Protein AF-A0A097PKF6-F1 (afdb_monomer)

Nearest PDB structures (foldseek):
  3zy7-assembly1_B  TM=5.066E-01  e=3.501E-02  Mus musculus
  1gyv-assembly1_A  TM=5.131E-01  e=7.982E-02  Mus musculus
  1gyw-assembly1_A  TM=5.322E-01  e=9.944E-02  Mus musculus
  1iu1-assembly1_A  TM=5.431E-01  e=1.173E-01  Homo sapiens
  2e9g-assembly1_A  TM=4.688E-01  e=9.944E-02  Homo sapiens

Secondary structure (DSSP, 8-state):
-EEE-TTSBEEE-GGGTT-EEE-TTS-EEEETTTEEEEEETTEEEEEEEEEEEE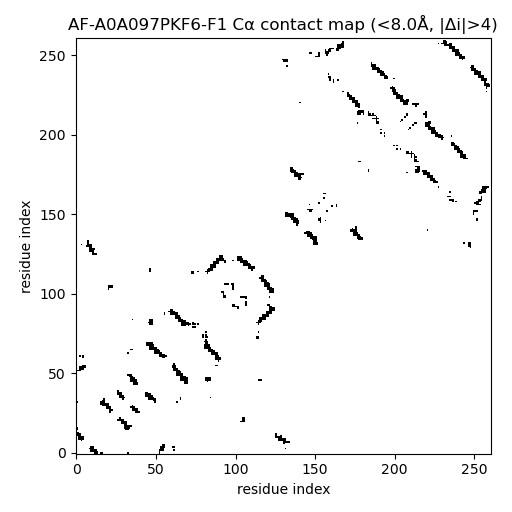E--TT-SEEEEEE----TT-TTSGGG--SEEEEEEEESS-TTSSS-SS--EEEEEEEEETTEEEEEEEE-PPPP--B--TT-EEEETTT--EEEETTEEPTT-SS--GGGEEPTT--EEEEEEE--TTTGGGB---EEEEESSSSEEEEEESTTTTTPPP-SSSPEEEEEEEEESS-EEEEEEEEEEE-BTTSPPEEEEEEEEE---

Organism: Artemisia annua (NCBI:txid35608)

Radius of gyration: 23.82 Å; Cα contacts (8 Å, |Δi|>4): 675; chains: 1; bounding box: 57×38×66 Å

pLDDT: mean 89.85, std 8.58, range [54.94, 97.75]

Foldseek 3Di:
DWEAWPQQFIFDPVVQAQPWADDPPFQWTDRPQAFIWGQDPVGIWTQFTWDDKYQDDDQFGIKTKGWQTDQVVPCPPVPSRFHIEMEGEHAAAAPVRPDPDQDWHWNDWDDPDPRYIYTYIYHNGDDTHFRFQAQKWKDWPPPDDTCAHRRRGDPCWAWDDPVQEDEQPPQKTKMWMAGDPVQLLQKFAKDKAKPPRDFKDKDWDFQNNVGNRAHPVRITMIMIGMDGRDADPAWMWIKMWIGGHPTDIRITIGTYHNHDD

Structure (mmCIF, N/CA/C/O backbone):
data_AF-A0A097PKF6-F1
#
_entry.id   AF-A0A097PKF6-F1
#
loop_
_atom_site.group_PDB
_atom_site.id
_atom_site.type_symbol
_atom_site.label_atom_id
_atom_site.label_alt_id
_atom_site.label_comp_id
_atom_site.label_asym_id
_atom_site.label_entity_id
_atom_site.label_seq_id
_atom_site.pdbx_PDB_ins_code
_atom_site.Cartn_x
_atom_site.Cartn_y
_atom_site.Cartn_z
_atom_site.occupancy
_atom_site.B_iso_or_equiv
_atom_site.auth_seq_id
_atom_site.auth_comp_id
_atom_site.auth_asym_id
_atom_site.auth_atom_id
_atom_site.pdbx_PDB_model_num
ATOM 1 N N . CYS A 1 1 ? 1.859 -7.619 -7.304 1.00 90.00 1 CYS A N 1
ATOM 2 C CA . CYS A 1 1 ? 2.553 -6.642 -8.169 1.00 90.00 1 CYS A CA 1
ATOM 3 C C . CYS A 1 1 ? 1.637 -5.435 -8.234 1.00 90.00 1 CYS A C 1
ATOM 5 O O . CYS A 1 1 ? 0.655 -5.499 -8.951 1.00 90.00 1 CYS A O 1
ATOM 7 N N . TYR A 1 2 ? 1.862 -4.413 -7.411 1.00 90.06 2 TYR A N 1
ATOM 8 C CA . TYR A 1 2 ? 0.967 -3.257 -7.301 1.00 90.06 2 TYR A CA 1
ATOM 9 C C . TYR A 1 2 ? 1.778 -1.963 -7.331 1.00 90.06 2 TYR A C 1
ATOM 11 O O . TYR A 1 2 ? 2.974 -1.979 -7.031 1.00 90.06 2 TYR A O 1
ATOM 19 N N . VAL A 1 3 ? 1.130 -0.861 -7.694 1.00 92.69 3 VAL A N 1
ATOM 20 C CA . VAL A 1 3 ? 1.735 0.476 -7.734 1.00 92.69 3 VAL A CA 1
ATOM 21 C C . VAL A 1 3 ? 0.690 1.530 -7.402 1.00 92.69 3 VAL A C 1
ATOM 23 O O . VAL A 1 3 ? -0.488 1.351 -7.700 1.00 92.69 3 VAL A O 1
ATOM 26 N N . ILE A 1 4 ? 1.120 2.617 -6.771 1.00 92.62 4 ILE A N 1
ATOM 27 C CA . ILE A 1 4 ? 0.283 3.785 -6.509 1.00 92.62 4 ILE A CA 1
ATOM 28 C C . ILE A 1 4 ? 0.635 4.853 -7.547 1.00 92.62 4 ILE A C 1
ATOM 30 O O . ILE A 1 4 ? 1.817 5.112 -7.786 1.00 92.62 4 ILE A O 1
ATOM 34 N N . ASP A 1 5 ? -0.372 5.421 -8.210 1.00 92.88 5 ASP A N 1
ATOM 35 C CA . ASP A 1 5 ? -0.173 6.482 -9.198 1.00 92.88 5 ASP A CA 1
ATOM 36 C C . ASP A 1 5 ? 0.038 7.864 -8.553 1.00 92.88 5 ASP A C 1
ATOM 38 O O . ASP A 1 5 ? -0.125 8.060 -7.351 1.00 92.88 5 ASP A O 1
ATOM 42 N N . ASN A 1 6 ? 0.368 8.867 -9.370 1.00 91.75 6 ASN A N 1
ATOM 43 C CA . ASN A 1 6 ? 0.605 10.238 -8.896 1.00 91.75 6 ASN A CA 1
ATOM 44 C C . ASN A 1 6 ? -0.642 10.920 -8.287 1.00 91.75 6 ASN A C 1
ATOM 46 O O . ASN A 1 6 ? -0.528 12.004 -7.716 1.00 91.75 6 ASN A O 1
ATOM 50 N N . SER A 1 7 ? -1.830 10.329 -8.438 1.00 91.94 7 SER A N 1
ATOM 51 C CA . SER A 1 7 ? -3.086 10.786 -7.827 1.00 91.94 7 SER A CA 1
ATOM 52 C C . SER A 1 7 ? -3.472 9.966 -6.588 1.00 91.94 7 SER A C 1
ATOM 54 O O . SER A 1 7 ? -4.553 10.186 -6.026 1.00 91.94 7 SER A O 1
ATOM 56 N N . SER A 1 8 ? -2.574 9.085 -6.142 1.00 92.94 8 SER A N 1
ATOM 57 C CA . SER A 1 8 ? -2.700 8.174 -5.007 1.00 92.94 8 SER A CA 1
ATOM 58 C C . SER A 1 8 ? -3.707 7.039 -5.195 1.00 92.94 8 SER A C 1
ATOM 60 O O . SER A 1 8 ? -4.199 6.493 -4.212 1.00 92.94 8 SER A O 1
ATOM 62 N N . TYR A 1 9 ? -4.028 6.648 -6.429 1.00 93.94 9 TYR A N 1
ATOM 63 C CA . TYR A 1 9 ? -4.817 5.437 -6.663 1.00 93.94 9 TYR A CA 1
ATOM 64 C C . TYR A 1 9 ? -3.925 4.207 -6.770 1.00 93.94 9 TYR A C 1
ATOM 66 O O . TYR A 1 9 ? -2.899 4.234 -7.451 1.00 93.94 9 TYR A O 1
ATOM 74 N N . ILE A 1 10 ? -4.335 3.113 -6.129 1.00 92.44 10 ILE A N 1
ATOM 75 C CA . ILE A 1 10 ? -3.667 1.821 -6.279 1.00 92.44 10 ILE A CA 1
ATOM 76 C C . ILE A 1 10 ? -4.077 1.148 -7.590 1.00 92.44 10 ILE A C 1
ATOM 78 O O . ILE A 1 10 ? -5.251 1.122 -7.954 1.00 92.44 10 ILE A O 1
ATOM 82 N N . HIS A 1 11 ? -3.108 0.560 -8.276 1.00 92.44 11 HIS A N 1
ATOM 83 C CA . HIS A 1 11 ? -3.299 -0.267 -9.461 1.00 92.44 11 HIS A CA 1
ATOM 84 C C . HIS A 1 11 ? -2.745 -1.659 -9.179 1.00 92.44 11 HIS A C 1
ATOM 86 O O . HIS A 1 11 ? -1.577 -1.806 -8.797 1.00 92.44 11 HIS A O 1
ATOM 92 N N . ASP A 1 12 ? -3.587 -2.679 -9.344 1.00 90.75 12 ASP A N 1
ATOM 93 C CA . ASP A 1 12 ? -3.200 -4.074 -9.160 1.00 90.75 12 ASP A CA 1
ATOM 94 C C . ASP A 1 12 ? -2.833 -4.700 -10.507 1.00 90.75 12 ASP A C 1
ATOM 96 O O . ASP A 1 12 ? -3.667 -4.895 -11.383 1.00 90.75 12 ASP A O 1
ATOM 100 N N . PHE A 1 13 ? -1.558 -5.036 -10.663 1.00 91.12 13 PHE A N 1
ATOM 101 C CA . PHE A 1 13 ? -1.033 -5.740 -11.826 1.00 91.12 13 PHE A CA 1
ATOM 102 C C . PHE A 1 13 ? -0.698 -7.199 -11.498 1.00 91.12 13 PHE A C 1
ATOM 104 O O . PHE A 1 13 ? 0.130 -7.824 -12.162 1.00 91.12 13 PHE A O 1
ATOM 111 N N . SER A 1 14 ? -1.290 -7.779 -10.455 1.00 89.38 14 SER A N 1
ATOM 112 C CA . SER A 1 14 ? -0.980 -9.152 -10.046 1.00 89.38 14 SER A CA 1
ATOM 113 C C . SER A 1 14 ? -1.358 -10.189 -11.105 1.00 89.38 14 SER A C 1
ATOM 115 O O . SER A 1 14 ? -0.693 -11.219 -11.181 1.00 89.38 14 SER A O 1
ATOM 117 N N . GLN A 1 15 ? -2.322 -9.894 -11.986 1.00 88.25 15 GLN A N 1
ATOM 118 C CA . GLN A 1 15 ? -2.624 -10.735 -13.155 1.00 88.25 15 GLN A CA 1
ATOM 119 C C . GLN A 1 15 ? -1.479 -10.785 -14.176 1.00 88.25 15 GLN A C 1
ATOM 121 O O . GLN A 1 15 ? -1.335 -11.769 -14.895 1.00 88.25 15 GLN A O 1
ATOM 126 N N . TRP A 1 16 ? -0.630 -9.757 -14.205 1.00 88.81 16 TRP A N 1
ATOM 127 C CA . TRP A 1 16 ? 0.519 -9.668 -15.102 1.00 88.81 16 TRP A CA 1
ATOM 128 C C . TRP A 1 16 ? 1.767 -10.332 -14.529 1.00 88.81 16 TRP A C 1
ATOM 130 O O . TRP A 1 16 ? 2.782 -10.402 -15.211 1.00 88.81 16 TRP A O 1
ATOM 140 N N . LEU A 1 17 ? 1.744 -10.808 -13.280 1.00 92.06 17 LEU A N 1
ATOM 141 C CA . LEU A 1 17 ? 2.942 -11.311 -12.616 1.00 92.06 17 LEU A CA 1
ATOM 142 C C . LEU A 1 17 ? 3.597 -12.453 -13.411 1.00 92.06 17 LEU A C 1
ATOM 144 O O . LEU A 1 17 ? 3.050 -13.544 -13.546 1.00 92.06 17 LEU A O 1
ATOM 148 N N . GLY A 1 18 ? 4.816 -12.208 -13.891 1.00 90.88 18 GLY A N 1
ATOM 149 C CA . GLY A 1 18 ? 5.579 -13.161 -14.691 1.00 90.88 18 GLY A CA 1
ATOM 150 C C . GLY A 1 18 ? 5.110 -13.309 -16.141 1.00 90.88 18 GLY A C 1
ATOM 151 O O . GLY A 1 18 ? 5.694 -14.133 -16.849 1.00 90.88 18 GLY A O 1
ATOM 152 N N . HIS A 1 19 ? 4.114 -12.531 -16.579 1.00 89.75 19 HIS A N 1
ATOM 153 C CA . HIS A 1 19 ? 3.627 -12.510 -17.958 1.00 89.75 19 HIS A CA 1
ATOM 154 C C . HIS A 1 19 ? 4.765 -12.125 -18.913 1.00 89.75 19 HIS A C 1
ATOM 156 O O . HIS A 1 19 ? 5.413 -11.095 -18.681 1.00 89.75 19 HIS A O 1
ATOM 162 N N . PRO A 1 20 ? 5.063 -12.956 -19.929 1.00 88.62 20 PRO A N 1
ATOM 163 C CA . PRO A 1 20 ? 6.153 -12.703 -20.853 1.00 88.62 20 PRO A CA 1
ATOM 164 C C . PRO A 1 20 ? 5.738 -11.712 -21.944 1.00 88.62 20 PRO A C 1
ATOM 166 O O . PRO A 1 20 ? 4.691 -11.861 -22.563 1.00 88.62 20 PRO A O 1
ATOM 169 N N . PHE A 1 21 ? 6.613 -10.754 -22.226 1.00 87.12 21 PHE A N 1
ATOM 170 C CA . PHE A 1 21 ? 6.533 -9.888 -23.394 1.00 87.12 21 PHE A CA 1
ATOM 171 C C . PHE A 1 21 ? 7.654 -10.257 -24.360 1.00 87.12 21 PHE A C 1
ATOM 173 O O . PHE A 1 21 ? 8.830 -10.269 -23.977 1.00 87.12 21 PHE A O 1
ATOM 180 N N . GLU A 1 22 ? 7.280 -10.544 -25.603 1.00 76.12 22 GLU A N 1
ATOM 181 C CA . GLU A 1 22 ? 8.208 -10.838 -26.693 1.00 76.12 22 GLU A CA 1
ATOM 182 C C . GLU A 1 22 ? 8.368 -9.602 -27.586 1.00 76.12 22 GLU A C 1
ATOM 184 O O . GLU A 1 22 ? 7.409 -8.874 -27.855 1.00 76.12 22 GLU A O 1
ATOM 189 N N . TYR A 1 23 ? 9.596 -9.341 -28.033 1.00 74.81 23 TYR A N 1
ATOM 190 C CA . TYR A 1 23 ? 9.898 -8.235 -28.935 1.00 74.81 23 TYR A CA 1
ATOM 191 C C . TYR A 1 23 ? 10.472 -8.762 -30.248 1.00 74.81 23 TYR A C 1
ATOM 193 O O . TYR A 1 23 ? 11.618 -9.204 -30.310 1.00 74.81 23 TYR A O 1
ATOM 201 N N . ASP A 1 24 ? 9.684 -8.672 -31.320 1.00 65.88 24 ASP A N 1
ATOM 202 C CA . ASP A 1 24 ? 10.118 -9.094 -32.652 1.00 65.88 24 ASP A CA 1
ATOM 203 C C . ASP A 1 24 ? 11.398 -8.362 -33.082 1.00 65.88 24 ASP A C 1
ATOM 205 O O . ASP A 1 24 ? 11.411 -7.136 -33.269 1.00 65.88 24 ASP A O 1
ATOM 209 N N . GLY A 1 25 ? 12.465 -9.141 -33.270 1.00 62.38 25 GLY A N 1
ATOM 210 C CA . GLY A 1 25 ? 13.765 -8.692 -33.767 1.00 62.38 25 GLY A CA 1
ATOM 211 C C . GLY A 1 25 ? 14.890 -8.674 -32.732 1.00 62.38 25 GLY A C 1
ATOM 212 O O . GLY A 1 25 ? 16.047 -8.562 -33.136 1.00 62.38 25 GLY A O 1
ATOM 213 N N . VAL A 1 26 ? 14.595 -8.817 -31.432 1.00 63.88 26 VAL A N 1
ATOM 214 C CA . VAL A 1 26 ? 15.620 -8.984 -30.389 1.00 63.88 26 VAL A CA 1
ATOM 215 C C . VAL A 1 26 ? 15.130 -9.978 -29.343 1.00 63.88 26 VAL A C 1
ATOM 217 O O . VAL A 1 26 ? 14.048 -9.810 -28.793 1.00 63.88 26 VAL A O 1
ATOM 220 N N . ASP A 1 27 ? 15.949 -10.979 -29.038 1.00 76.00 27 ASP A N 1
ATOM 221 C CA . ASP A 1 27 ? 15.652 -12.049 -28.083 1.00 76.00 27 ASP A CA 1
ATOM 222 C C . ASP A 1 27 ? 15.658 -11.538 -26.620 1.00 76.00 27 ASP A C 1
ATOM 224 O O . ASP A 1 27 ? 16.446 -11.985 -25.791 1.00 76.00 27 ASP A O 1
ATOM 228 N N . TYR A 1 28 ? 14.811 -10.572 -26.266 1.00 83.62 28 TYR A N 1
ATOM 229 C CA . TYR A 1 28 ? 14.555 -10.196 -24.875 1.00 83.62 28 TYR A CA 1
ATOM 230 C C . TYR A 1 28 ? 13.330 -10.945 -24.351 1.00 83.62 28 TYR A C 1
ATOM 232 O O . TYR A 1 28 ? 12.262 -10.919 -24.955 1.00 83.62 28 TYR A O 1
ATOM 240 N N . ALA A 1 29 ? 13.487 -11.589 -23.199 1.00 87.31 29 ALA A N 1
ATOM 241 C CA . ALA A 1 29 ? 12.406 -12.166 -22.419 1.00 87.31 29 ALA A CA 1
ATOM 242 C C . ALA A 1 29 ? 12.134 -11.247 -21.227 1.00 87.31 29 ALA A C 1
ATOM 244 O O . ALA A 1 29 ? 12.848 -11.265 -20.221 1.00 87.31 29 ALA A O 1
ATOM 245 N N . ILE A 1 30 ? 11.100 -10.423 -21.355 1.00 91.06 30 ILE A N 1
ATOM 246 C CA . ILE A 1 30 ? 10.677 -9.487 -20.316 1.00 91.06 30 ILE A CA 1
ATOM 247 C C . ILE A 1 30 ? 9.517 -10.124 -19.560 1.00 91.06 30 ILE A C 1
ATOM 249 O O . ILE A 1 30 ? 8.491 -10.422 -20.163 1.00 91.06 30 ILE A O 1
ATOM 253 N N . ARG A 1 31 ? 9.657 -10.345 -18.252 1.00 92.69 31 ARG A N 1
ATOM 254 C CA . ARG A 1 31 ? 8.598 -10.921 -17.412 1.00 92.69 31 ARG A CA 1
ATOM 255 C C . ARG A 1 31 ? 8.188 -9.911 -16.349 1.00 92.69 31 ARG A C 1
ATOM 257 O O . ARG A 1 31 ? 8.963 -9.584 -15.447 1.00 92.69 31 ARG A O 1
ATOM 264 N N .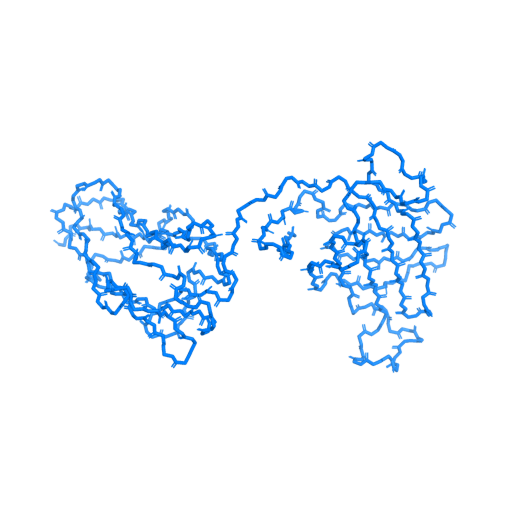 PHE A 1 32 ? 6.961 -9.412 -16.460 1.00 92.88 32 PHE A N 1
ATOM 265 C CA . PHE A 1 32 ? 6.451 -8.307 -15.641 1.00 92.88 32 PHE A CA 1
ATOM 266 C C . PHE A 1 32 ? 6.540 -8.617 -14.142 1.00 92.88 32 PHE A C 1
ATOM 268 O O . PHE A 1 32 ? 6.177 -9.715 -13.710 1.00 92.88 32 PHE A O 1
ATOM 275 N N . CYS A 1 33 ? 7.025 -7.670 -13.334 1.00 95.06 33 CYS A N 1
ATOM 276 C CA . CYS A 1 33 ? 7.232 -7.852 -11.894 1.00 95.06 33 CYS A CA 1
ATOM 277 C C . CYS A 1 33 ? 8.051 -9.101 -11.504 1.00 95.06 33 CYS A C 1
ATOM 279 O O . CYS A 1 33 ? 7.942 -9.589 -10.378 1.00 95.06 33 CYS A O 1
ATOM 281 N N . LYS A 1 34 ? 8.874 -9.633 -12.417 1.00 95.44 34 LYS A N 1
ATOM 282 C CA . LYS A 1 34 ? 9.704 -10.814 -12.173 1.00 95.44 34 LYS A CA 1
ATOM 283 C C . LYS A 1 34 ? 11.165 -10.555 -12.516 1.00 95.44 34 LYS A C 1
ATOM 285 O O . LYS A 1 34 ? 11.984 -10.446 -11.607 1.00 95.44 34 LYS A O 1
ATOM 290 N N . ASP A 1 35 ? 11.496 -10.450 -13.796 1.00 94.56 35 ASP A N 1
ATOM 291 C CA . ASP A 1 35 ? 12.866 -10.289 -14.286 1.00 94.56 35 ASP A CA 1
ATOM 292 C C . ASP A 1 35 ? 12.917 -9.960 -15.783 1.00 94.56 35 ASP A C 1
ATOM 294 O O . ASP A 1 35 ? 11.936 -10.086 -16.520 1.00 94.56 35 ASP A O 1
ATOM 298 N N . VAL A 1 36 ? 14.095 -9.521 -16.219 1.00 93.44 36 VAL A N 1
ATOM 299 C CA . VAL A 1 36 ? 14.411 -9.239 -17.620 1.00 93.44 36 VAL A CA 1
ATOM 300 C C . VAL A 1 36 ? 15.655 -10.026 -18.002 1.00 93.44 36 VAL A C 1
ATOM 302 O O . VAL A 1 36 ? 16.679 -9.965 -17.321 1.00 93.44 36 VAL A O 1
ATOM 305 N N . GLU A 1 37 ? 15.572 -10.758 -19.105 1.00 91.50 37 GLU A N 1
ATOM 306 C CA . GLU A 1 37 ? 16.666 -11.553 -19.659 1.00 91.50 37 GLU A CA 1
ATOM 307 C C . GLU A 1 37 ? 16.820 -11.235 -21.146 1.00 91.50 37 GLU A C 1
ATOM 309 O O . GLU A 1 37 ? 15.826 -10.987 -21.828 1.00 91.50 37 GLU A O 1
ATOM 314 N N . SER A 1 38 ? 18.039 -11.301 -21.675 1.00 87.94 38 SER A N 1
ATOM 315 C CA . SER A 1 38 ? 18.233 -11.565 -23.100 1.00 87.94 38 SER A CA 1
ATOM 316 C C . SER A 1 38 ? 18.607 -13.026 -23.308 1.00 87.94 38 SER A C 1
ATOM 318 O O . SER A 1 38 ? 19.268 -13.649 -22.475 1.00 87.94 38 SER A O 1
ATOM 320 N N . ARG A 1 39 ? 18.160 -13.599 -24.415 1.00 82.31 39 ARG A N 1
ATOM 321 C CA . ARG A 1 39 ? 18.454 -14.960 -24.846 1.00 82.31 39 ARG A CA 1
ATOM 322 C C . ARG A 1 39 ? 19.242 -14.873 -26.143 1.00 82.31 39 ARG A C 1
ATOM 324 O O . ARG A 1 39 ? 19.076 -13.956 -26.924 1.00 82.31 39 ARG A O 1
ATOM 331 N N . ALA A 1 40 ? 20.164 -15.787 -26.352 1.00 73.62 40 ALA A N 1
ATOM 332 C CA . ALA A 1 40 ? 20.884 -15.924 -27.605 1.00 73.62 40 ALA A CA 1
ATOM 333 C C . ALA A 1 40 ? 21.256 -17.396 -27.779 1.00 73.62 40 ALA A C 1
ATOM 335 O O . ALA A 1 40 ? 21.219 -18.181 -26.831 1.00 73.62 40 ALA A O 1
ATOM 336 N N . GLN A 1 41 ? 21.697 -17.784 -28.976 1.00 68.56 41 GLN A N 1
ATOM 337 C CA . GLN A 1 41 ? 22.155 -19.159 -29.225 1.00 68.56 41 GLN A CA 1
ATOM 338 C C . GLN A 1 41 ? 23.299 -19.604 -28.289 1.00 68.56 41 GLN A C 1
ATOM 340 O O . GLN A 1 41 ? 23.486 -20.798 -28.079 1.00 68.56 41 GLN A O 1
ATOM 345 N N . GLN A 1 42 ? 24.056 -18.655 -27.726 1.00 69.56 42 GLN A N 1
ATOM 346 C CA . GLN A 1 42 ? 25.195 -18.912 -26.837 1.00 69.56 42 GLN A CA 1
ATOM 347 C C . GLN A 1 42 ? 24.826 -18.981 -25.341 1.00 69.56 42 GLN A C 1
ATOM 349 O O . GLN A 1 42 ? 25.686 -19.322 -24.533 1.00 69.56 42 GLN A O 1
ATOM 354 N N . GLY A 1 43 ? 23.581 -18.674 -24.956 1.00 80.81 43 GLY A N 1
ATOM 355 C CA . GLY A 1 43 ? 23.144 -18.648 -23.556 1.00 80.81 43 GLY A CA 1
ATOM 356 C C . GLY A 1 43 ? 22.127 -17.544 -23.266 1.00 80.81 43 GLY A C 1
ATOM 357 O O . GLY A 1 43 ? 21.566 -16.946 -24.181 1.00 80.81 43 GLY A O 1
ATOM 358 N N . TYR A 1 44 ? 21.885 -17.272 -21.985 1.00 85.88 44 TYR A N 1
ATOM 359 C CA . TYR A 1 44 ? 21.063 -16.145 -21.546 1.00 85.88 44 TYR A CA 1
ATOM 360 C C . TYR A 1 44 ? 21.897 -15.170 -20.715 1.00 85.88 44 TYR A C 1
ATOM 362 O O . TYR A 1 44 ? 22.848 -15.579 -20.051 1.00 85.88 44 TYR A O 1
ATOM 370 N N . VAL A 1 45 ? 21.529 -13.892 -20.765 1.00 89.50 45 VAL A N 1
ATOM 371 C CA . VAL A 1 45 ? 22.105 -12.825 -19.945 1.00 89.50 45 VAL A CA 1
ATOM 372 C C . VAL A 1 45 ? 20.991 -12.224 -19.098 1.00 89.50 45 VAL A C 1
ATOM 374 O O . VAL A 1 45 ? 19.996 -11.720 -19.623 1.00 89.50 45 VAL A O 1
ATOM 377 N N . GLY A 1 46 ? 21.143 -12.278 -17.779 1.00 91.81 46 GLY A N 1
ATOM 378 C CA . GLY A 1 46 ? 20.203 -11.690 -16.832 1.00 91.81 46 GLY A CA 1
ATOM 379 C C . GLY A 1 46 ? 20.415 -10.185 -16.714 1.00 91.81 46 GLY A C 1
ATOM 380 O O . GLY A 1 46 ? 21.471 -9.742 -16.267 1.00 91.81 46 GLY A O 1
ATOM 381 N N . PHE A 1 47 ? 19.408 -9.385 -17.061 1.00 91.38 47 PHE A N 1
ATOM 382 C CA . PHE A 1 47 ? 19.437 -7.931 -16.872 1.00 91.38 47 PHE A CA 1
ATOM 383 C C . PHE A 1 47 ? 18.913 -7.481 -15.510 1.00 91.38 47 PHE A C 1
ATOM 385 O O . PHE A 1 47 ? 19.115 -6.335 -15.136 1.00 91.38 47 PHE A O 1
ATOM 392 N N . GLY A 1 48 ? 18.287 -8.366 -14.740 1.00 92.00 48 GLY A N 1
ATOM 393 C CA . GLY A 1 48 ? 17.935 -8.092 -13.352 1.00 92.00 48 GLY A CA 1
ATOM 394 C C . GLY A 1 48 ? 16.619 -8.720 -12.939 1.00 92.00 48 GLY A C 1
ATOM 395 O O . GLY A 1 48 ? 15.829 -9.176 -13.764 1.00 92.00 48 GLY A O 1
ATOM 396 N N . ARG A 1 49 ? 16.390 -8.723 -11.630 1.00 94.75 49 ARG A N 1
ATOM 397 C CA . ARG A 1 49 ? 15.152 -9.148 -10.979 1.00 94.75 49 ARG A CA 1
ATOM 398 C C . ARG A 1 49 ? 14.377 -7.930 -10.518 1.00 94.75 49 ARG A C 1
ATOM 400 O O . ARG A 1 49 ? 14.975 -6.908 -10.186 1.00 94.75 49 ARG A O 1
ATOM 407 N N . PHE A 1 50 ? 13.058 -8.060 -10.494 1.00 95.62 50 PHE A N 1
ATOM 408 C CA . PHE A 1 50 ? 12.155 -7.007 -10.056 1.00 95.62 50 PHE A CA 1
ATOM 409 C C . PHE A 1 50 ? 12.565 -6.464 -8.684 1.00 95.62 50 PHE A C 1
ATOM 411 O O . PHE A 1 50 ? 12.824 -7.241 -7.762 1.00 95.62 50 PHE A O 1
ATOM 418 N N . ASN A 1 51 ? 12.630 -5.137 -8.569 1.00 93.88 51 ASN A N 1
ATOM 419 C CA . ASN A 1 51 ? 13.043 -4.460 -7.347 1.00 93.88 51 ASN A CA 1
ATOM 420 C C . ASN A 1 51 ? 11.981 -3.487 -6.818 1.00 93.88 51 ASN A C 1
ATOM 422 O O . ASN A 1 51 ? 11.587 -3.602 -5.661 1.00 93.88 51 ASN A O 1
ATOM 426 N N . TYR A 1 52 ?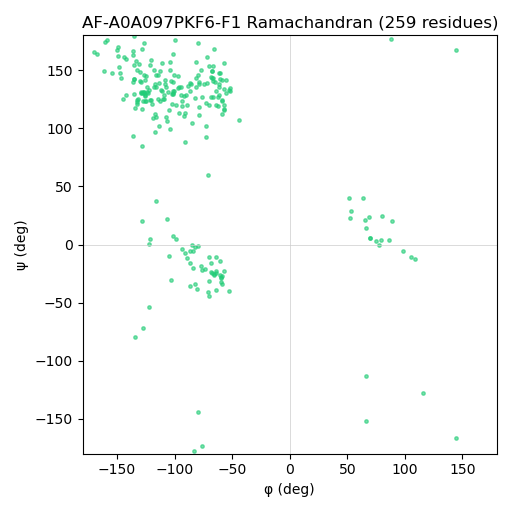 11.494 -2.545 -7.630 1.00 91.88 52 TYR A N 1
ATOM 427 C CA . TYR A 1 52 ? 10.372 -1.685 -7.234 1.00 91.88 52 TYR A CA 1
ATOM 428 C C . TYR A 1 52 ? 9.514 -1.255 -8.423 1.00 91.88 52 TYR A C 1
ATOM 430 O O . TYR A 1 52 ? 9.936 -1.330 -9.579 1.00 91.88 52 TYR A O 1
ATOM 438 N N . PHE A 1 53 ? 8.303 -0.793 -8.104 1.00 94.56 53 PHE A N 1
ATOM 439 C CA . PHE A 1 53 ? 7.289 -0.331 -9.045 1.00 94.56 53 PHE A CA 1
ATOM 440 C C . PHE A 1 53 ? 6.729 1.007 -8.557 1.00 94.56 53 PHE A C 1
ATOM 442 O O . PHE A 1 53 ? 6.236 1.090 -7.433 1.00 94.56 53 PHE A O 1
ATOM 449 N N . VAL A 1 54 ? 6.851 2.055 -9.369 1.00 95.06 54 VAL A N 1
ATOM 450 C CA . VAL A 1 54 ? 6.480 3.430 -8.998 1.00 95.06 54 VAL A CA 1
ATOM 451 C C . VAL A 1 54 ? 5.708 4.122 -10.116 1.00 95.06 54 VAL A C 1
ATOM 453 O O . VAL A 1 54 ? 5.745 3.691 -11.272 1.00 95.06 54 VAL A O 1
ATOM 456 N N . ALA A 1 55 ? 5.023 5.213 -9.772 1.00 94.81 55 ALA A N 1
ATOM 457 C CA . ALA A 1 55 ? 4.419 6.103 -10.751 1.00 94.81 55 ALA A CA 1
ATOM 458 C C . ALA A 1 55 ? 5.472 6.674 -11.714 1.00 94.81 55 ALA A C 1
ATOM 460 O O . ALA A 1 55 ? 6.606 6.985 -11.337 1.00 94.81 55 ALA A O 1
ATOM 461 N N . GLY A 1 56 ? 5.083 6.794 -12.977 1.00 94.06 56 GLY A N 1
ATOM 462 C CA . GLY A 1 56 ? 5.891 7.379 -14.030 1.00 94.06 56 GLY A CA 1
ATOM 463 C C . GLY A 1 56 ? 5.800 8.901 -14.056 1.00 94.06 56 GLY A C 1
ATOM 464 O O . GLY A 1 56 ? 5.155 9.551 -13.229 1.00 94.06 56 GLY A O 1
ATOM 465 N N . SER A 1 57 ? 6.484 9.486 -15.033 1.00 93.50 57 SER A N 1
ATOM 466 C CA . SER A 1 57 ? 6.434 10.919 -15.304 1.00 93.50 57 SER A CA 1
ATOM 467 C C . SER A 1 57 ? 6.474 11.190 -16.806 1.00 93.50 57 SER A C 1
ATOM 469 O O . SER A 1 57 ? 6.908 10.356 -17.608 1.00 93.50 57 SER A O 1
ATOM 471 N N . GLY A 1 58 ? 6.020 12.381 -17.201 1.00 92.06 58 GLY A N 1
ATOM 472 C CA . GLY A 1 58 ? 5.961 12.774 -18.604 1.00 92.06 58 GLY A CA 1
ATOM 473 C C . GLY A 1 58 ? 4.950 11.930 -19.378 1.00 92.06 58 GLY A C 1
ATOM 474 O O . GLY A 1 58 ? 3.753 12.057 -19.156 1.00 92.06 58 GLY A O 1
ATOM 475 N N . ARG A 1 59 ? 5.440 11.103 -20.309 1.00 90.50 59 ARG A N 1
ATOM 476 C CA . ARG A 1 59 ? 4.603 10.259 -21.182 1.00 90.50 59 ARG A CA 1
ATOM 477 C C . ARG A 1 59 ? 4.361 8.840 -20.657 1.00 90.50 59 ARG A C 1
ATOM 479 O O . ARG A 1 59 ? 3.705 8.070 -21.346 1.00 90.50 59 ARG A O 1
ATOM 486 N N . TYR A 1 60 ? 4.971 8.477 -19.531 1.00 94.50 60 TYR A N 1
ATOM 487 C CA . TYR A 1 60 ? 4.864 7.142 -18.948 1.00 94.50 60 TYR A CA 1
ATOM 488 C C . TYR A 1 60 ? 3.989 7.197 -17.705 1.00 94.50 60 TYR A C 1
ATOM 490 O O . TYR A 1 60 ? 4.179 8.074 -16.859 1.00 94.50 60 TYR A O 1
ATOM 498 N N . ASP A 1 61 ? 3.083 6.238 -17.581 1.00 94.38 61 ASP A N 1
ATOM 499 C CA . ASP A 1 61 ? 2.172 6.121 -16.448 1.00 94.38 61 ASP A CA 1
ATOM 500 C C . ASP A 1 61 ? 2.860 5.458 -15.254 1.00 94.38 61 ASP A C 1
ATOM 502 O O . ASP A 1 61 ? 2.690 5.899 -14.118 1.00 94.38 61 ASP A O 1
ATOM 506 N N . PHE A 1 62 ? 3.710 4.453 -15.506 1.00 96.25 62 PHE A N 1
ATOM 507 C CA . PHE A 1 62 ? 4.432 3.729 -14.458 1.00 96.25 62 PHE A CA 1
ATOM 508 C C . PHE A 1 62 ? 5.849 3.316 -14.871 1.00 96.25 62 PHE A C 1
ATOM 510 O O . PHE A 1 62 ? 6.178 3.258 -16.057 1.00 96.25 62 PHE A O 1
ATOM 517 N N . VAL A 1 63 ? 6.691 3.000 -13.885 1.00 97.12 63 VAL A N 1
ATOM 518 C CA . VAL A 1 63 ? 8.067 2.524 -14.090 1.00 97.12 63 VAL A CA 1
ATOM 519 C C . VAL A 1 63 ? 8.371 1.340 -13.176 1.00 97.12 63 VAL A C 1
ATOM 521 O O . VAL A 1 63 ? 8.177 1.423 -11.962 1.00 97.12 63 VAL A O 1
ATOM 524 N N . GLN A 1 64 ? 8.892 0.252 -13.747 1.00 96.81 64 GLN A N 1
ATOM 525 C CA . GLN A 1 64 ? 9.487 -0.854 -12.992 1.00 96.81 64 GLN A CA 1
ATOM 526 C C . GLN A 1 64 ? 10.998 -0.874 -13.152 1.00 96.81 64 GLN A C 1
ATOM 528 O O . GLN A 1 64 ? 11.526 -0.729 -14.254 1.00 96.81 64 GLN A O 1
ATOM 533 N N . GLU A 1 65 ? 11.681 -1.130 -12.046 1.00 95.19 65 GLU A N 1
ATOM 534 C CA . GLU A 1 65 ? 13.136 -1.186 -11.985 1.00 95.19 65 GLU A CA 1
ATOM 535 C C . GLU A 1 65 ? 13.594 -2.582 -11.577 1.00 95.19 65 GLU A C 1
ATOM 537 O O . GLU A 1 65 ? 13.045 -3.202 -10.657 1.00 95.19 65 GLU A O 1
ATOM 542 N N . PHE A 1 66 ? 14.610 -3.069 -12.283 1.00 95.00 66 PHE A N 1
ATOM 543 C CA . PHE A 1 66 ? 15.144 -4.417 -12.164 1.00 95.00 66 PHE A CA 1
ATOM 544 C C . PHE A 1 66 ? 16.642 -4.348 -11.903 1.00 95.00 66 PHE A C 1
ATOM 546 O O . PHE A 1 66 ? 17.388 -3.781 -12.702 1.00 95.00 66 PHE A O 1
ATOM 553 N N . TYR A 1 67 ? 17.088 -4.953 -10.803 1.00 93.19 67 TYR A N 1
ATOM 554 C CA . TYR A 1 67 ? 18.481 -4.916 -10.342 1.00 93.19 67 TYR A CA 1
ATOM 555 C C . TYR A 1 67 ? 19.039 -6.316 -10.112 1.00 93.19 67 TYR A C 1
ATOM 557 O O . TYR A 1 67 ? 18.306 -7.305 -10.140 1.00 93.19 67 TYR A O 1
ATOM 565 N N . ASN A 1 68 ? 20.338 -6.398 -9.819 1.00 92.19 68 ASN A N 1
ATOM 566 C CA . ASN A 1 68 ? 21.034 -7.645 -9.501 1.00 92.19 68 ASN A CA 1
ATOM 567 C C . ASN A 1 68 ? 21.031 -8.628 -10.680 1.00 92.19 68 ASN A C 1
ATOM 569 O O . ASN A 1 68 ? 20.820 -9.829 -10.496 1.00 92.19 68 ASN A O 1
ATOM 573 N N 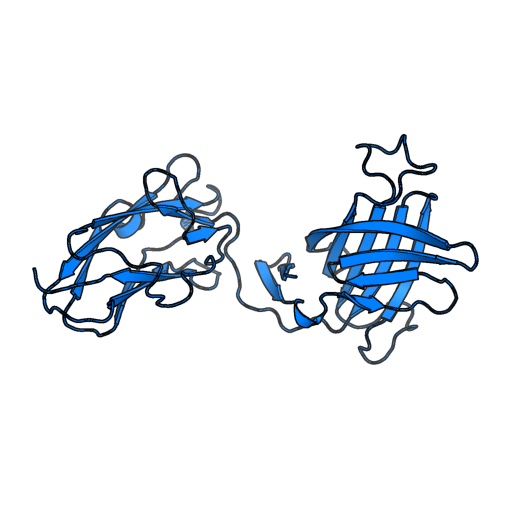. GLY A 1 69 ? 21.221 -8.102 -11.893 1.00 92.31 69 GLY A N 1
ATOM 574 C CA . GLY A 1 69 ? 21.511 -8.900 -13.077 1.00 92.31 69 GLY A CA 1
ATOM 575 C C . GLY A 1 69 ? 22.960 -9.389 -13.098 1.00 92.31 69 GLY A C 1
ATOM 576 O O . GLY A 1 69 ? 23.728 -9.200 -12.151 1.00 92.31 69 GLY A O 1
ATOM 577 N N . ASP A 1 70 ? 23.355 -10.006 -14.206 1.00 91.19 70 ASP A N 1
ATOM 578 C CA . ASP A 1 70 ? 24.680 -10.596 -14.362 1.00 91.19 70 ASP A CA 1
ATOM 579 C C . ASP A 1 70 ? 25.780 -9.541 -14.248 1.00 91.19 70 ASP A C 1
ATOM 581 O O . ASP A 1 70 ? 25.694 -8.452 -14.820 1.00 91.19 70 ASP A O 1
ATOM 585 N N . LEU A 1 71 ? 26.855 -9.895 -13.544 1.00 88.50 71 LEU A N 1
ATOM 586 C CA . LEU A 1 71 ? 27.973 -8.992 -13.268 1.00 88.50 71 LEU A CA 1
ATOM 587 C C . LEU A 1 71 ? 28.999 -8.917 -14.395 1.00 88.50 71 LEU A C 1
ATOM 589 O O . LEU A 1 71 ? 29.751 -7.953 -14.436 1.00 88.50 71 LEU A O 1
ATOM 593 N N . GLN A 1 72 ? 29.048 -9.909 -15.287 1.00 83.94 72 GLN A N 1
ATOM 594 C CA . GLN A 1 72 ? 30.101 -10.018 -16.297 1.00 83.94 72 GLN A CA 1
ATOM 595 C C . GLN A 1 72 ? 30.162 -8.748 -17.162 1.00 83.94 72 GLN A C 1
ATOM 597 O O . GLN A 1 72 ? 29.177 -8.442 -17.827 1.00 83.94 72 GLN A O 1
ATOM 602 N N . HIS A 1 73 ? 31.287 -8.033 -17.182 1.00 81.81 73 HIS A N 1
ATOM 603 C CA . HIS A 1 73 ? 31.476 -6.731 -17.857 1.00 81.81 73 HIS A CA 1
ATOM 604 C C . HIS A 1 73 ? 30.731 -5.531 -17.236 1.00 81.81 73 HIS A C 1
ATOM 606 O O . HIS A 1 73 ? 30.769 -4.434 -17.789 1.00 81.81 73 HIS A O 1
ATOM 612 N N . CYS A 1 74 ? 30.080 -5.719 -16.088 1.00 86.38 74 CYS A N 1
ATOM 613 C CA . CYS A 1 74 ? 29.316 -4.711 -15.348 1.00 86.38 74 CYS A CA 1
ATOM 614 C C . CYS A 1 74 ? 29.745 -4.629 -13.871 1.00 86.38 74 CYS A C 1
ATOM 616 O O . CYS A 1 74 ? 29.003 -4.136 -13.024 1.00 86.38 74 CYS A O 1
ATOM 618 N N . GLU A 1 75 ? 30.946 -5.103 -13.538 1.00 82.56 75 GLU A N 1
ATOM 619 C CA . GLU A 1 75 ? 31.452 -5.225 -12.164 1.00 82.56 75 GLU A CA 1
ATOM 620 C C . GLU A 1 75 ? 31.716 -3.864 -11.503 1.00 82.56 75 GLU A C 1
ATOM 622 O O . GLU A 1 75 ? 31.727 -3.743 -10.276 1.00 82.56 75 GLU A O 1
ATOM 627 N N . THR A 1 76 ? 31.945 -2.838 -12.322 1.00 76.38 76 THR A N 1
ATOM 628 C CA . THR A 1 76 ? 32.242 -1.463 -11.903 1.00 76.38 76 THR A CA 1
ATOM 629 C C . THR A 1 76 ? 31.023 -0.545 -11.941 1.00 76.38 76 THR A C 1
ATOM 631 O O . THR A 1 76 ? 31.172 0.652 -11.689 1.00 76.38 76 THR A O 1
ATOM 634 N N . SER A 1 77 ? 29.825 -1.067 -12.241 1.00 68.06 77 SER A N 1
ATOM 635 C CA . SER A 1 77 ? 28.601 -0.263 -12.244 1.00 68.06 77 SER A CA 1
ATOM 636 C C . SER A 1 77 ? 28.414 0.425 -10.887 1.00 68.06 77 SER A C 1
ATOM 638 O O . SER A 1 77 ? 28.685 -0.166 -9.833 1.00 68.06 77 SER A O 1
ATOM 640 N N . HIS A 1 78 ? 27.928 1.672 -10.894 1.00 55.25 78 HIS A N 1
ATOM 641 C CA . HIS A 1 78 ? 27.550 2.353 -9.655 1.00 55.25 78 HIS A CA 1
ATOM 642 C C . HIS A 1 78 ? 26.601 1.442 -8.848 1.00 55.25 78 HIS A C 1
ATOM 644 O O . HIS A 1 78 ? 25.732 0.774 -9.407 1.00 55.25 78 HIS A O 1
ATOM 650 N N . ASP A 1 79 ? 26.860 1.337 -7.544 1.00 65.69 79 ASP A N 1
ATOM 651 C CA . ASP A 1 79 ? 26.193 0.457 -6.571 1.00 65.69 79 ASP A CA 1
ATOM 652 C C . ASP A 1 79 ? 26.442 -1.063 -6.682 1.00 65.69 79 ASP A C 1
ATOM 654 O O . ASP A 1 79 ? 25.841 -1.817 -5.917 1.00 65.69 79 ASP A O 1
ATOM 658 N N . LYS A 1 80 ? 27.336 -1.546 -7.565 1.00 63.62 80 LYS A N 1
ATOM 659 C CA . LYS A 1 80 ? 27.650 -2.989 -7.740 1.00 63.62 80 LYS A CA 1
ATOM 660 C C . LYS A 1 80 ? 26.417 -3.876 -7.990 1.00 63.62 80 LYS A C 1
ATOM 662 O O . LYS A 1 80 ? 26.412 -5.055 -7.640 1.00 63.62 80 LYS A O 1
ATOM 667 N N . ARG A 1 81 ? 25.367 -3.314 -8.593 1.00 76.56 81 ARG A N 1
ATOM 668 C CA . ARG A 1 81 ? 24.097 -4.011 -8.863 1.00 76.56 81 ARG A CA 1
ATOM 669 C C . ARG A 1 81 ? 24.143 -4.927 -10.093 1.00 76.56 81 ARG A C 1
ATOM 671 O O . ARG A 1 81 ? 23.139 -5.565 -10.385 1.00 76.56 81 ARG A O 1
ATOM 678 N N . GLY A 1 82 ? 25.276 -4.997 -10.799 1.00 88.19 82 GLY A N 1
ATOM 679 C CA . GLY A 1 82 ? 25.397 -5.728 -12.061 1.00 88.19 82 GLY A CA 1
ATOM 680 C C . GLY A 1 82 ? 24.552 -5.097 -13.160 1.00 88.19 82 GLY A C 1
ATOM 681 O O . GLY A 1 82 ? 24.318 -3.886 -13.147 1.00 88.19 82 GLY A O 1
ATOM 682 N N . ARG A 1 83 ? 24.104 -5.909 -14.120 1.00 92.19 83 ARG A N 1
ATOM 683 C CA . ARG A 1 83 ? 23.147 -5.447 -15.130 1.00 92.19 83 ARG A CA 1
ATOM 684 C C . ARG A 1 83 ? 21.839 -4.988 -14.492 1.00 92.19 83 ARG A C 1
ATOM 686 O O . ARG A 1 83 ? 21.407 -5.539 -13.474 1.00 92.19 83 ARG A O 1
ATOM 693 N N . THR A 1 84 ? 21.219 -3.995 -15.118 1.00 93.81 84 THR A N 1
ATOM 694 C CA . THR A 1 84 ? 19.915 -3.462 -14.726 1.00 93.81 84 THR A CA 1
ATOM 695 C C . THR A 1 84 ? 18.973 -3.349 -15.920 1.00 93.81 84 THR A C 1
ATOM 697 O O . THR A 1 84 ? 19.395 -3.218 -17.075 1.00 93.81 84 THR A O 1
ATOM 700 N N . ALA A 1 85 ? 17.674 -3.372 -15.641 1.00 94.38 85 ALA A N 1
ATOM 701 C CA . ALA A 1 85 ? 16.657 -3.026 -16.619 1.00 94.38 85 ALA A CA 1
ATOM 702 C C . ALA A 1 85 ? 15.630 -2.062 -16.032 1.00 94.38 85 ALA A C 1
ATOM 704 O O . ALA A 1 85 ? 15.328 -2.097 -14.840 1.00 94.38 85 ALA A O 1
ATOM 705 N N . GLN A 1 86 ? 15.076 -1.227 -16.900 1.00 95.81 86 GLN A N 1
ATOM 706 C CA . GLN A 1 86 ? 13.979 -0.325 -16.589 1.00 95.81 86 GLN A CA 1
ATOM 707 C C . GLN A 1 86 ? 12.853 -0.561 -17.591 1.00 95.81 86 GLN A C 1
ATOM 709 O O . GLN A 1 86 ? 13.075 -0.520 -18.800 1.00 95.81 86 GLN A O 1
ATOM 714 N N . LEU A 1 87 ? 11.645 -0.791 -17.094 1.00 95.44 87 LEU A N 1
ATOM 715 C CA . LEU A 1 87 ? 10.431 -0.870 -17.900 1.00 95.44 87 LEU A CA 1
ATOM 716 C C . LEU A 1 87 ? 9.631 0.411 -17.696 1.00 95.44 87 LEU A C 1
ATOM 718 O O . LEU A 1 87 ? 9.136 0.665 -16.601 1.00 95.44 87 LEU A O 1
ATOM 722 N N . ASN A 1 88 ? 9.475 1.185 -18.760 1.00 95.88 88 ASN A N 1
ATOM 723 C CA . ASN A 1 88 ? 8.592 2.339 -18.824 1.00 95.88 88 ASN A CA 1
ATOM 724 C C . ASN A 1 88 ? 7.247 1.899 -19.396 1.00 95.88 88 ASN A C 1
ATOM 726 O O . ASN A 1 88 ? 7.182 1.408 -20.522 1.00 95.88 88 ASN A O 1
ATOM 730 N N . ILE A 1 89 ? 6.185 2.065 -18.621 1.00 94.38 89 ILE A N 1
ATOM 731 C CA . ILE A 1 89 ? 4.858 1.539 -18.929 1.00 94.38 89 ILE A CA 1
ATOM 732 C C . ILE A 1 89 ? 3.955 2.684 -19.372 1.00 94.38 89 ILE A C 1
ATOM 734 O O . ILE A 1 89 ? 3.880 3.723 -18.715 1.00 94.38 89 ILE A O 1
ATOM 738 N N . ILE A 1 90 ? 3.275 2.464 -20.490 1.00 92.81 90 ILE A N 1
ATOM 739 C CA . ILE A 1 90 ? 2.266 3.339 -21.073 1.00 92.81 90 ILE A CA 1
ATOM 740 C C . ILE A 1 90 ? 0.932 2.602 -21.002 1.00 92.81 90 ILE A C 1
ATOM 742 O O . ILE A 1 90 ? 0.800 1.476 -21.491 1.00 92.81 90 ILE A O 1
ATOM 746 N N . CYS A 1 91 ? -0.063 3.237 -20.405 1.00 90.38 91 CYS A N 1
ATOM 747 C CA . CYS A 1 91 ? -1.429 2.759 -20.391 1.00 90.38 91 CYS A CA 1
ATOM 748 C C . CYS A 1 91 ? -2.088 3.074 -21.737 1.00 90.38 91 CYS A C 1
ATOM 750 O O . CYS A 1 91 ? -2.336 4.232 -22.069 1.00 90.38 91 CYS A O 1
ATOM 752 N N . GLY A 1 92 ? -2.386 2.037 -22.519 1.00 88.25 92 GLY A N 1
ATOM 753 C CA . GLY A 1 92 ? -2.989 2.164 -23.845 1.00 88.25 92 GLY A CA 1
ATOM 754 C C . GLY A 1 92 ? -2.067 1.670 -24.952 1.00 88.25 92 GLY A C 1
ATOM 755 O O . GLY A 1 92 ? -1.611 0.533 -24.908 1.00 88.25 92 GLY A O 1
ATOM 756 N N . ASP A 1 93 ? -1.839 2.503 -25.968 1.00 86.50 93 ASP A N 1
ATOM 757 C CA . ASP A 1 93 ? -1.124 2.127 -27.190 1.00 86.50 93 ASP A CA 1
ATOM 758 C C . ASP A 1 93 ? 0.251 2.809 -27.295 1.00 86.50 93 ASP A C 1
ATOM 760 O O . ASP A 1 93 ? 0.489 3.899 -26.766 1.00 86.50 93 ASP A O 1
ATOM 764 N N . CYS A 1 94 ? 1.163 2.197 -28.054 1.00 86.81 94 CYS A N 1
ATOM 765 C CA . CYS A 1 94 ? 2.478 2.784 -28.297 1.00 86.81 94 CYS A CA 1
ATOM 766 C C . CYS A 1 94 ? 2.387 4.069 -29.139 1.00 86.81 94 CYS A C 1
ATOM 768 O O . CYS A 1 94 ? 1.701 4.080 -30.166 1.00 86.81 94 CYS A O 1
ATOM 770 N N . PRO A 1 95 ? 3.184 5.113 -28.834 1.00 83.12 95 PRO A N 1
ATOM 771 C CA . PRO A 1 95 ? 3.171 6.371 -29.590 1.00 83.12 95 PRO A CA 1
ATOM 772 C C . PRO A 1 95 ? 3.513 6.219 -31.081 1.00 83.12 95 PRO A C 1
ATOM 774 O O . PRO A 1 95 ? 3.082 7.015 -31.909 1.00 83.12 95 PRO A O 1
ATOM 777 N N . ASN A 1 96 ? 4.299 5.198 -31.432 1.00 79.75 96 ASN A N 1
ATOM 778 C CA . ASN A 1 96 ? 4.698 4.888 -32.807 1.00 79.75 96 ASN A CA 1
ATOM 779 C C . ASN A 1 96 ? 3.640 4.078 -33.584 1.00 79.75 96 ASN A C 1
ATOM 781 O O . ASN A 1 96 ? 3.854 3.763 -34.753 1.00 79.75 96 ASN A O 1
ATOM 785 N N . GLY A 1 97 ? 2.522 3.709 -32.948 1.00 75.69 97 GLY A N 1
ATOM 786 C CA . GLY A 1 97 ? 1.457 2.911 -33.551 1.00 75.69 97 GLY A CA 1
ATOM 787 C C . GLY A 1 97 ? 1.857 1.477 -33.911 1.00 75.69 97 GLY A C 1
ATOM 788 O O . GLY A 1 97 ? 1.126 0.843 -34.672 1.00 75.69 97 GLY A O 1
ATOM 789 N N . ARG A 1 98 ? 2.997 0.974 -33.403 1.00 71.81 98 ARG A N 1
ATOM 790 C CA . ARG A 1 98 ? 3.459 -0.415 -33.602 1.00 71.81 98 ARG A CA 1
ATOM 791 C C . ARG A 1 98 ? 2.503 -1.414 -32.960 1.00 71.81 98 ARG A C 1
ATOM 793 O O . ARG A 1 98 ? 2.211 -2.452 -33.539 1.00 71.81 98 ARG A O 1
ATOM 800 N N . CYS A 1 99 ? 1.995 -1.053 -31.792 1.00 71.06 99 CYS A N 1
ATOM 801 C CA . CYS A 1 99 ? 1.021 -1.821 -31.044 1.00 71.06 99 CYS A CA 1
ATOM 802 C C . CYS A 1 99 ? -0.305 -1.072 -31.158 1.00 71.06 99 CYS A C 1
ATOM 804 O O . CYS A 1 99 ? -0.424 0.048 -30.663 1.00 71.06 99 CYS A O 1
ATOM 806 N N . LYS A 1 100 ? -1.253 -1.641 -31.904 1.00 59.19 100 LYS A N 1
ATOM 807 C CA . LYS A 1 100 ? -2.626 -1.136 -32.008 1.00 59.19 100 LYS A CA 1
ATOM 808 C C . LYS A 1 100 ? -3.548 -2.146 -31.347 1.00 59.19 100 LYS A C 1
ATOM 810 O O . LYS A 1 100 ? -3.314 -3.348 -31.490 1.00 59.19 100 LYS A O 1
ATOM 815 N N . SER A 1 101 ? -4.648 -1.661 -30.774 1.00 56.72 101 SER A N 1
ATOM 816 C CA . SER A 1 101 ? -5.764 -2.445 -30.205 1.00 56.72 101 SER A CA 1
ATOM 817 C C . SER A 1 101 ? -5.619 -2.846 -28.730 1.00 56.72 101 SER A C 1
ATOM 819 O O . SER A 1 101 ? -6.309 -3.770 -28.306 1.00 56.72 101 SER A O 1
ATOM 821 N N . GLY A 1 102 ? -4.770 -2.174 -27.940 1.00 54.94 102 GLY A N 1
ATOM 822 C CA . GLY A 1 102 ? -4.671 -2.437 -26.495 1.00 54.94 102 GLY A CA 1
ATOM 823 C C . GLY A 1 102 ? -4.139 -3.828 -26.122 1.00 54.94 102 GLY A C 1
ATOM 824 O O . GLY A 1 102 ? -4.395 -4.300 -25.017 1.00 54.94 102 GLY A O 1
ATOM 825 N N . LEU A 1 103 ? -3.432 -4.487 -27.045 1.00 62.47 103 LEU A N 1
ATOM 826 C CA . LEU A 1 103 ? -2.700 -5.724 -26.777 1.00 62.47 103 LEU A CA 1
ATOM 827 C C . LEU A 1 103 ? -1.361 -5.404 -26.101 1.00 62.47 103 LEU A C 1
ATOM 829 O O . LEU A 1 103 ? -0.723 -4.392 -26.397 1.00 62.47 103 LEU A O 1
ATOM 833 N N . ASP A 1 104 ? -0.954 -6.295 -25.210 1.00 77.00 104 ASP A N 1
ATOM 834 C CA . ASP A 1 104 ? 0.302 -6.303 -24.475 1.00 77.00 104 ASP A CA 1
ATOM 835 C C . ASP A 1 104 ? 1.501 -6.337 -25.422 1.00 77.00 104 ASP A C 1
ATOM 837 O O . ASP A 1 104 ? 1.708 -7.295 -26.163 1.00 77.00 104 ASP A O 1
ATOM 841 N N . CYS A 1 105 ? 2.274 -5.250 -25.460 1.00 84.12 105 CYS A N 1
ATOM 842 C CA . CYS A 1 105 ? 3.249 -5.090 -26.529 1.00 84.12 105 CYS A CA 1
ATOM 843 C C . CYS A 1 105 ? 4.432 -4.204 -26.144 1.00 84.12 105 CYS A C 1
ATOM 845 O O . CYS A 1 105 ? 4.325 -3.239 -25.384 1.00 84.12 105 CYS A O 1
ATOM 847 N N . VAL A 1 106 ? 5.589 -4.535 -26.712 1.00 89.00 106 VAL A N 1
ATOM 848 C CA . VAL A 1 106 ? 6.835 -3.797 -26.518 1.00 89.00 106 VAL A CA 1
ATOM 849 C C . VAL A 1 106 ? 6.948 -2.720 -27.598 1.00 89.00 106 VAL A C 1
ATOM 851 O O . VAL A 1 106 ? 7.119 -3.008 -28.786 1.00 89.00 106 VAL A O 1
ATOM 854 N N . CYS A 1 107 ? 6.874 -1.457 -27.184 1.00 88.50 107 CYS A N 1
ATOM 855 C CA . CYS A 1 107 ? 6.966 -0.298 -28.069 1.00 88.50 107 CYS A CA 1
ATOM 856 C C . CYS A 1 107 ? 8.372 -0.112 -28.628 1.00 88.50 107 CYS A C 1
ATOM 858 O O . CYS A 1 107 ? 8.538 0.201 -29.813 1.00 88.50 107 CYS A O 1
ATOM 860 N N . ASN A 1 108 ? 9.367 -0.248 -27.751 1.00 89.25 108 ASN A N 1
ATOM 861 C CA . ASN A 1 108 ? 10.767 -0.007 -28.051 1.00 89.25 108 ASN A CA 1
ATOM 862 C C . ASN A 1 108 ? 11.665 -0.678 -27.003 1.00 89.25 108 ASN A C 1
ATOM 864 O O . ASN A 1 108 ? 11.304 -0.759 -25.830 1.00 89.25 108 ASN A O 1
ATOM 868 N N . VAL A 1 109 ? 12.859 -1.089 -27.419 1.00 89.88 109 VAL A N 1
ATOM 869 C CA . VAL A 1 109 ? 13.922 -1.559 -26.526 1.00 89.88 109 VAL A CA 1
ATOM 870 C C . VAL A 1 109 ? 15.180 -0.777 -26.859 1.00 89.88 109 VAL A C 1
ATOM 872 O O . VAL A 1 109 ? 15.629 -0.772 -28.003 1.00 89.88 109 VAL A O 1
ATOM 875 N N . THR A 1 110 ? 15.740 -0.103 -25.860 1.00 90.69 110 THR A N 1
ATOM 876 C CA . THR A 1 110 ? 16.938 0.724 -26.002 1.00 90.69 110 THR A CA 1
ATOM 877 C C . THR A 1 110 ? 17.984 0.261 -25.002 1.00 90.69 110 THR A C 1
ATOM 879 O O . THR A 1 110 ? 17.736 0.256 -23.800 1.00 90.69 110 THR A O 1
ATOM 882 N N . SER A 1 111 ? 19.168 -0.098 -25.482 1.00 87.31 111 SER A N 1
ATOM 883 C CA . SER A 1 111 ? 20.310 -0.383 -24.612 1.00 87.31 111 SER A CA 1
ATOM 884 C C . SER A 1 111 ? 21.110 0.900 -24.419 1.00 87.31 111 SER A C 1
ATOM 886 O O . SER A 1 111 ? 21.727 1.388 -25.363 1.00 87.31 111 SER A O 1
ATOM 888 N N . GLU A 1 112 ? 21.092 1.470 -23.212 1.00 85.31 112 GLU A N 1
ATOM 889 C CA . GLU A 1 112 ? 21.946 2.624 -22.882 1.00 85.31 112 GLU A CA 1
ATOM 890 C C . GLU A 1 112 ? 23.422 2.212 -22.794 1.00 85.31 112 GLU A C 1
ATOM 892 O O . GLU A 1 112 ? 24.322 2.999 -23.078 1.00 85.31 112 GLU A O 1
ATOM 897 N N . SER A 1 113 ? 23.666 0.968 -22.383 1.00 85.19 113 SER A N 1
ATOM 898 C CA . SER A 1 113 ? 24.976 0.320 -22.336 1.00 85.19 113 SER A CA 1
ATOM 899 C C . SER A 1 113 ? 24.792 -1.200 -22.331 1.00 85.19 113 SER A C 1
ATOM 901 O O . SER A 1 113 ? 23.672 -1.689 -22.175 1.00 85.19 113 SER A O 1
ATOM 903 N N . ASP A 1 114 ? 25.889 -1.957 -22.376 1.00 85.19 114 ASP A N 1
ATOM 904 C CA . ASP A 1 114 ? 25.864 -3.416 -22.164 1.00 85.19 114 ASP A CA 1
ATOM 905 C C . ASP A 1 114 ? 25.337 -3.815 -20.770 1.00 85.19 114 ASP A C 1
ATOM 907 O O . ASP A 1 114 ? 25.005 -4.981 -20.526 1.00 85.19 114 ASP A O 1
ATOM 911 N N . CYS A 1 115 ? 25.256 -2.840 -19.857 1.00 89.50 115 CYS A N 1
ATOM 912 C CA . CYS A 1 115 ? 24.853 -3.014 -18.470 1.00 89.50 115 CYS A CA 1
ATOM 913 C C . CYS A 1 115 ? 23.442 -2.519 -18.151 1.00 89.50 115 CYS A C 1
ATOM 915 O O . CYS A 1 115 ? 22.959 -2.785 -17.053 1.00 89.50 115 CYS A O 1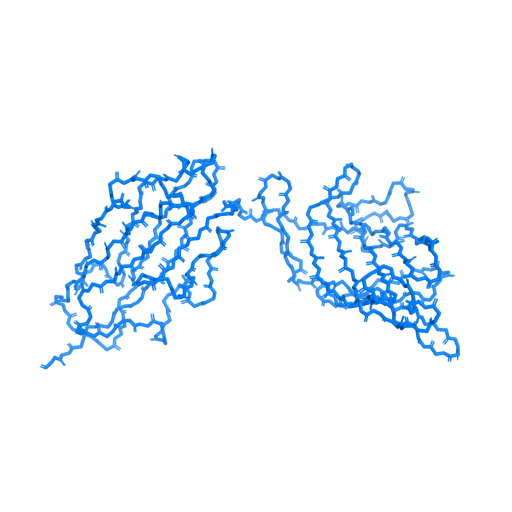
ATOM 917 N N . ARG A 1 116 ? 22.778 -1.798 -19.064 1.00 91.25 116 ARG A N 1
ATOM 918 C CA . ARG A 1 116 ? 21.456 -1.217 -18.803 1.00 91.25 116 ARG A CA 1
ATOM 919 C C . ARG A 1 116 ? 20.573 -1.226 -20.037 1.00 91.25 116 ARG A C 1
ATOM 921 O O . ARG A 1 116 ? 20.928 -0.653 -21.068 1.00 91.25 116 ARG A O 1
ATOM 928 N N . VAL A 1 117 ? 19.394 -1.816 -19.884 1.00 92.06 117 VAL A N 1
ATOM 929 C CA . VAL A 1 117 ? 18.356 -1.859 -20.919 1.00 92.06 117 VAL A CA 1
ATOM 930 C C . VAL A 1 117 ? 17.122 -1.104 -20.449 1.00 92.06 117 VAL A C 1
ATOM 932 O O . VAL A 1 117 ? 16.667 -1.262 -19.319 1.00 92.06 117 VAL A O 1
ATOM 935 N N . ILE A 1 118 ? 16.569 -0.291 -21.337 1.00 94.38 118 ILE A N 1
ATOM 936 C CA . ILE A 1 118 ? 15.310 0.418 -21.152 1.00 94.38 118 ILE A CA 1
ATOM 937 C C . ILE A 1 118 ? 14.299 -0.159 -22.135 1.00 94.38 118 ILE A C 1
ATOM 939 O O . ILE A 1 118 ? 14.518 -0.168 -23.345 1.00 94.38 118 ILE A O 1
ATOM 943 N N . VAL A 1 119 ? 13.179 -0.623 -21.606 1.00 93.12 119 VAL A N 1
ATOM 944 C CA . VAL A 1 119 ? 12.061 -1.173 -22.366 1.00 93.12 119 VAL A CA 1
ATOM 945 C C . VAL A 1 119 ? 10.885 -0.221 -22.233 1.00 93.12 119 VAL A C 1
ATOM 947 O O . VAL A 1 119 ? 10.541 0.194 -21.131 1.00 93.12 119 VAL A O 1
ATOM 950 N N . GLU A 1 120 ? 10.243 0.108 -23.344 1.00 93.50 120 GLU A N 1
ATOM 951 C CA . GLU A 1 120 ? 8.956 0.798 -23.357 1.00 93.50 120 GLU A CA 1
ATOM 952 C C . GLU A 1 120 ? 7.860 -0.225 -23.646 1.00 93.50 120 GLU A C 1
ATOM 954 O O . GLU A 1 120 ? 7.891 -0.888 -24.684 1.00 93.50 120 GLU A O 1
ATOM 959 N N . LEU A 1 121 ? 6.905 -0.355 -22.730 1.00 92.12 121 LEU A N 1
ATOM 960 C CA . LEU A 1 121 ? 5.764 -1.258 -22.833 1.00 92.12 121 LEU A CA 1
ATOM 961 C C . LEU A 1 121 ? 4.472 -0.460 -22.955 1.00 92.12 121 LEU A C 1
ATOM 963 O O . LEU A 1 121 ? 4.277 0.517 -22.235 1.00 92.12 121 LEU A O 1
ATOM 967 N N . ALA A 1 122 ? 3.577 -0.923 -23.818 1.00 90.94 122 ALA A N 1
ATOM 968 C CA . ALA A 1 122 ? 2.186 -0.503 -23.842 1.00 90.94 122 ALA A CA 1
ATOM 969 C C . ALA A 1 122 ? 1.313 -1.664 -23.363 1.00 90.94 122 ALA A C 1
ATOM 971 O O . ALA A 1 122 ? 1.410 -2.778 -23.887 1.00 90.94 122 ALA A O 1
ATOM 972 N N . ILE A 1 123 ? 0.495 -1.407 -22.345 1.00 89.44 123 ILE A N 1
ATOM 973 C CA . ILE A 1 123 ? -0.432 -2.388 -21.776 1.00 89.44 123 ILE A CA 1
ATOM 974 C C . ILE A 1 123 ? -1.798 -1.753 -21.540 1.00 89.44 123 ILE A C 1
ATOM 976 O O . ILE A 1 123 ? -1.920 -0.550 -21.297 1.00 89.44 123 ILE A O 1
ATOM 980 N N . ALA A 1 124 ? -2.837 -2.583 -21.545 1.00 87.00 124 ALA A N 1
ATOM 981 C CA . ALA A 1 124 ? -4.139 -2.190 -21.033 1.00 87.00 124 ALA A CA 1
ATOM 982 C C . ALA A 1 124 ? -4.075 -2.121 -19.499 1.00 87.00 124 ALA A C 1
ATOM 984 O O . ALA A 1 124 ? -4.262 -3.127 -18.817 1.00 87.00 124 ALA A O 1
ATOM 985 N N . CYS A 1 125 ? -3.773 -0.942 -18.952 1.00 85.69 125 CYS A N 1
ATOM 986 C CA . CYS A 1 125 ? -3.841 -0.729 -17.510 1.00 85.69 125 CYS A CA 1
ATOM 987 C C . CYS A 1 125 ? -5.275 -0.938 -17.017 1.00 85.69 125 CYS A C 1
ATOM 989 O O . CYS A 1 125 ? -6.236 -0.473 -17.640 1.00 85.69 125 CYS A O 1
ATOM 991 N N . GLU A 1 126 ? -5.412 -1.651 -15.902 1.00 76.44 126 GLU A N 1
ATOM 992 C CA . GLU A 1 126 ? -6.703 -1.852 -15.259 1.00 76.44 126 GLU A CA 1
ATOM 993 C C . GLU A 1 126 ? -7.274 -0.530 -14.725 1.00 76.44 126 GLU A C 1
ATOM 995 O O . GLU A 1 126 ? -6.610 0.509 -14.681 1.00 76.44 126 GLU A O 1
ATOM 1000 N N . LYS A 1 127 ? -8.550 -0.557 -14.333 1.00 79.00 127 LYS A N 1
ATOM 1001 C CA . LYS A 1 127 ? -9.161 0.593 -13.667 1.00 79.00 127 LYS A CA 1
ATOM 1002 C C . LYS A 1 127 ? -8.470 0.821 -12.326 1.00 79.00 127 LYS A C 1
ATOM 1004 O O . LYS A 1 127 ? -8.225 -0.132 -11.591 1.00 79.00 127 LYS A O 1
ATOM 1009 N N . SER A 1 128 ? -8.242 2.090 -12.003 1.00 83.56 128 SER A N 1
ATOM 1010 C CA . SER A 1 128 ? -7.743 2.507 -10.697 1.00 83.56 128 SER A CA 1
ATOM 1011 C C . SER A 1 128 ? -8.607 1.925 -9.574 1.00 83.56 128 SER A C 1
ATOM 1013 O O . SER A 1 128 ? -9.839 1.993 -9.637 1.00 83.56 128 SER A O 1
ATOM 1015 N N . GLY A 1 129 ? -7.952 1.363 -8.562 1.00 89.25 129 GLY A N 1
ATOM 1016 C CA . GLY A 1 129 ? -8.566 0.860 -7.341 1.00 89.25 129 GLY A CA 1
ATOM 1017 C C . GLY A 1 129 ? -8.884 1.980 -6.353 1.00 89.25 129 GLY A C 1
ATOM 1018 O O . GLY A 1 129 ? -9.267 3.082 -6.740 1.00 89.25 129 GLY A O 1
ATOM 1019 N N . GLN A 1 130 ? -8.728 1.690 -5.063 1.00 90.69 130 GLN A N 1
ATOM 1020 C CA . GLN A 1 130 ? -8.926 2.673 -3.998 1.00 90.69 130 GLN A CA 1
ATOM 1021 C C . GLN A 1 130 ? -7.864 3.776 -4.027 1.00 90.69 130 GLN A C 1
ATOM 1023 O O . GLN A 1 130 ? -6.706 3.554 -4.397 1.00 90.69 130 GLN A O 1
ATOM 1028 N N . ARG A 1 131 ? -8.256 4.968 -3.589 1.00 94.44 131 ARG A N 1
ATOM 1029 C CA . ARG A 1 131 ? -7.365 6.095 -3.357 1.00 94.44 131 ARG A CA 1
ATOM 1030 C C . ARG A 1 131 ? -6.746 5.994 -1.967 1.00 94.44 131 ARG A C 1
ATOM 1032 O O . ARG A 1 131 ? -7.399 6.265 -0.962 1.00 94.44 131 ARG A O 1
ATOM 1039 N N . VAL A 1 132 ? -5.478 5.613 -1.921 1.00 94.12 132 VAL A N 1
ATOM 1040 C CA . VAL A 1 132 ? -4.715 5.302 -0.709 1.00 94.12 132 VAL A CA 1
ATOM 1041 C C . VAL A 1 132 ? -4.103 6.567 -0.109 1.00 94.12 132 VAL A C 1
ATOM 1043 O O . VAL A 1 132 ? -3.554 7.401 -0.821 1.00 94.12 132 VAL A O 1
ATOM 1046 N N . PHE A 1 133 ? -4.147 6.706 1.217 1.00 95.94 133 PHE A N 1
ATOM 1047 C CA . PHE A 1 133 ? -3.471 7.798 1.918 1.00 95.94 133 PHE A CA 1
ATOM 1048 C C . PHE A 1 133 ? -2.043 7.398 2.325 1.00 95.94 133 PHE A C 1
ATOM 1050 O O . PHE A 1 133 ? -1.801 6.865 3.411 1.00 95.94 133 PHE A O 1
ATOM 1057 N N . GLU A 1 134 ? -1.093 7.633 1.422 1.00 93.25 134 GLU A N 1
ATOM 1058 C CA . GLU A 1 134 ? 0.318 7.286 1.614 1.00 93.25 134 GLU A CA 1
ATOM 1059 C C . GLU A 1 134 ? 0.955 8.015 2.812 1.00 93.25 134 GLU A C 1
ATOM 1061 O O . GLU A 1 134 ? 0.625 9.149 3.160 1.00 93.25 134 GLU A O 1
ATOM 1066 N N . GLY A 1 135 ? 1.907 7.351 3.465 1.00 93.06 135 GLY A N 1
ATOM 1067 C CA . GLY A 1 135 ? 2.611 7.845 4.645 1.00 93.06 135 GLY A CA 1
ATOM 1068 C C . GLY A 1 135 ? 1.829 7.718 5.954 1.00 93.06 135 GLY A C 1
ATOM 1069 O O . GLY A 1 135 ? 2.324 8.174 6.987 1.00 93.06 135 GLY A O 1
ATOM 1070 N N . PHE A 1 136 ? 0.638 7.111 5.929 1.00 96.50 136 PHE A N 1
ATOM 1071 C CA . PHE A 1 136 ? -0.148 6.797 7.120 1.00 96.50 136 PHE A CA 1
ATOM 1072 C C . PHE A 1 136 ? 0.091 5.369 7.617 1.00 96.50 136 PHE A C 1
ATOM 1074 O O . PHE A 1 136 ? 0.065 4.417 6.839 1.00 96.50 136 PHE A O 1
ATOM 1081 N N . THR A 1 137 ? 0.264 5.212 8.925 1.00 96.94 137 THR A N 1
ATOM 1082 C CA . THR A 1 137 ? 0.510 3.919 9.572 1.00 96.94 137 THR A CA 1
ATOM 1083 C C . THR A 1 137 ? -0.327 3.798 10.836 1.00 96.94 137 THR A C 1
ATOM 1085 O O . THR A 1 137 ? -0.416 4.752 11.613 1.00 96.94 137 THR A O 1
ATOM 1088 N N . VAL A 1 138 ? -0.870 2.604 11.067 1.00 97.38 138 VAL A N 1
ATOM 1089 C CA . VAL A 1 138 ? -1.488 2.182 12.330 1.00 97.38 138 VAL A CA 1
ATOM 1090 C C . VAL A 1 138 ? -0.769 0.933 12.808 1.00 97.38 138 VAL A C 1
ATOM 1092 O O . VAL A 1 138 ? -0.622 -0.016 12.041 1.00 97.38 138 VAL A O 1
ATOM 1095 N N . GLY A 1 139 ? -0.344 0.897 14.065 1.00 96.44 139 GLY A N 1
ATOM 1096 C CA . GLY A 1 139 ? 0.258 -0.300 14.650 1.00 96.44 139 GLY A CA 1
ATOM 1097 C C . GLY A 1 139 ? -0.013 -0.428 16.140 1.00 96.44 139 GLY A C 1
ATOM 1098 O O . GLY A 1 139 ? -0.507 0.506 16.769 1.00 96.44 139 GLY A O 1
ATOM 1099 N N . PHE A 1 140 ? 0.308 -1.580 16.723 1.00 95.44 140 PHE A N 1
ATOM 1100 C CA . PHE A 1 140 ? 0.119 -1.799 18.158 1.00 95.44 140 PHE A CA 1
ATOM 1101 C C . PHE A 1 140 ? 1.129 -1.000 18.981 1.00 95.44 140 PHE A C 1
ATOM 1103 O O . PHE A 1 140 ? 2.309 -0.892 18.630 1.00 95.44 140 PHE A O 1
ATOM 1110 N N . HIS A 1 141 ? 0.651 -0.430 20.085 1.00 92.62 141 HIS A N 1
ATOM 1111 C CA . HIS A 1 141 ? 1.449 0.310 21.051 1.00 92.62 141 HIS A CA 1
ATOM 1112 C C . HIS A 1 141 ? 1.836 -0.588 22.244 1.00 92.62 141 HIS A C 1
ATOM 1114 O O . HIS A 1 141 ? 0.962 -1.260 22.792 1.00 92.62 141 HIS A O 1
ATOM 1120 N N . PRO A 1 142 ? 3.108 -0.567 22.701 1.00 85.12 142 PRO A N 1
ATOM 1121 C CA . PRO A 1 142 ? 4.247 0.160 22.132 1.00 85.12 142 PRO A CA 1
ATOM 1122 C C . PRO A 1 142 ? 4.711 -0.424 20.785 1.00 85.12 142 PRO A C 1
ATOM 1124 O O . PRO A 1 142 ? 4.489 -1.601 20.504 1.00 85.12 142 PRO A O 1
ATOM 1127 N N . ARG A 1 143 ? 5.329 0.433 19.953 1.00 82.56 143 ARG A N 1
ATOM 1128 C CA . ARG A 1 143 ? 5.599 0.212 18.518 1.00 82.56 143 ARG A CA 1
ATOM 1129 C C . ARG A 1 143 ? 6.136 -1.192 18.228 1.00 82.56 143 ARG A C 1
ATOM 1131 O O . ARG A 1 143 ? 7.293 -1.480 18.524 1.00 82.56 143 ARG A O 1
ATOM 1138 N N . SER A 1 144 ? 5.293 -2.031 17.635 1.00 81.44 144 SER A N 1
ATOM 1139 C CA . SER A 1 144 ? 5.598 -3.439 17.370 1.00 81.44 144 SER A CA 1
ATOM 1140 C C . SER A 1 144 ? 5.199 -3.838 15.954 1.00 81.44 144 SER A C 1
ATOM 1142 O O . SER A 1 144 ? 6.053 -3.879 15.074 1.00 81.44 144 SER A O 1
ATOM 1144 N N . TRP A 1 145 ? 3.912 -4.101 15.736 1.00 86.81 145 TRP A N 1
ATOM 1145 C CA . TRP A 1 145 ? 3.378 -4.611 14.478 1.00 86.81 145 TRP A CA 1
ATOM 1146 C C . TRP A 1 145 ? 2.407 -3.621 13.841 1.00 86.81 145 TRP A C 1
ATOM 1148 O O . TRP A 1 145 ? 1.594 -3.007 14.535 1.00 86.81 145 TRP A O 1
ATOM 1158 N N . GLU A 1 146 ? 2.505 -3.468 12.523 1.00 93.38 146 GLU A N 1
ATOM 1159 C CA . GLU A 1 146 ? 1.692 -2.542 11.741 1.00 93.38 146 GLU A CA 1
ATOM 1160 C C . GLU A 1 146 ? 0.461 -3.271 11.192 1.00 93.38 146 GLU A C 1
ATOM 1162 O O . GLU A 1 146 ? 0.557 -4.295 10.522 1.00 93.38 146 GLU A O 1
ATOM 1167 N N . VAL A 1 147 ? -0.710 -2.736 11.519 1.00 95.19 147 VAL A N 1
ATOM 1168 C CA . VAL A 1 147 ? -2.025 -3.184 11.042 1.00 95.19 147 VAL A CA 1
ATOM 1169 C C . VAL A 1 147 ? -2.355 -2.506 9.714 1.00 95.19 147 VAL A C 1
ATOM 1171 O O . VAL A 1 147 ? -2.936 -3.104 8.813 1.00 95.19 147 VAL A O 1
ATOM 1174 N N . VAL A 1 148 ? -1.936 -1.249 9.584 1.00 96.44 148 VAL A N 1
ATOM 1175 C CA . VAL A 1 148 ? -2.000 -0.461 8.356 1.00 96.44 148 VAL A CA 1
ATOM 1176 C C . VAL A 1 148 ? -0.612 0.099 8.113 1.00 96.44 148 VAL A C 1
ATOM 1178 O O . VAL A 1 148 ? -0.038 0.726 9.005 1.00 96.44 148 VAL A O 1
ATOM 1181 N N . TYR A 1 149 ? -0.098 -0.071 6.902 1.00 94.44 149 TYR A N 1
ATOM 1182 C CA . TYR A 1 149 ? 1.166 0.509 6.476 1.00 94.44 149 TYR A CA 1
ATOM 1183 C C . TYR A 1 149 ? 0.984 1.272 5.172 1.00 94.44 149 TYR A C 1
ATOM 1185 O O . TYR A 1 149 ? 0.410 0.758 4.213 1.00 94.44 149 TYR A O 1
ATOM 1193 N N . ASN A 1 150 ? 1.489 2.505 5.138 1.00 92.56 150 ASN A N 1
ATOM 1194 C CA . ASN A 1 150 ? 1.397 3.393 3.983 1.00 92.56 150 ASN A CA 1
ATOM 1195 C C . ASN A 1 150 ? -0.044 3.548 3.447 1.00 92.56 150 ASN A C 1
ATOM 1197 O O . ASN A 1 150 ? -0.267 3.526 2.241 1.00 92.56 150 ASN A O 1
ATOM 1201 N N . GLY A 1 151 ? -1.024 3.640 4.351 1.00 93.75 151 GLY A N 1
ATOM 1202 C CA . GLY A 1 151 ? -2.451 3.739 4.028 1.00 93.75 151 GLY A CA 1
ATOM 1203 C C . GLY A 1 151 ? -3.122 2.424 3.617 1.00 93.75 151 GLY A C 1
ATOM 1204 O O . GLY A 1 151 ? -4.322 2.427 3.363 1.00 93.75 151 GLY A O 1
ATOM 1205 N N . MET A 1 152 ? -2.386 1.308 3.568 1.00 92.88 152 MET A N 1
ATOM 1206 C CA . MET A 1 152 ? -2.893 -0.005 3.161 1.00 92.88 152 MET A CA 1
ATOM 1207 C C . MET A 1 152 ? -2.985 -0.966 4.345 1.00 92.88 152 MET A C 1
ATOM 1209 O O . MET A 1 152 ? -2.009 -1.189 5.072 1.00 92.88 152 MET A O 1
ATOM 1213 N N . THR A 1 153 ? -4.153 -1.574 4.513 1.00 94.31 153 THR A N 1
ATOM 1214 C CA . THR A 1 153 ? -4.389 -2.617 5.515 1.00 94.31 153 THR A CA 1
ATOM 1215 C C . THR A 1 153 ? -3.534 -3.843 5.216 1.00 94.31 153 THR A C 1
ATOM 1217 O O . THR A 1 153 ? -3.438 -4.284 4.073 1.00 94.31 153 THR A O 1
ATOM 1220 N N . GLN A 1 154 ? -2.858 -4.350 6.243 1.00 92.00 154 GLN A N 1
ATOM 1221 C CA . GLN A 1 154 ? -1.967 -5.499 6.137 1.00 92.00 154 GLN A CA 1
ATOM 1222 C C . GLN A 1 154 ? -2.748 -6.815 6.171 1.00 92.00 154 GLN A C 1
ATOM 1224 O O . GLN A 1 154 ? -3.844 -6.893 6.733 1.00 92.00 154 GLN A O 1
ATOM 1229 N N . TYR A 1 155 ? -2.127 -7.862 5.623 1.00 88.50 155 TYR A N 1
ATOM 1230 C CA . TYR A 1 155 ? -2.692 -9.206 5.613 1.00 88.50 155 TYR A CA 1
ATOM 1231 C C . TYR A 1 155 ? -3.056 -9.696 7.015 1.00 88.50 155 TYR A C 1
ATOM 1233 O O . TYR A 1 155 ? -2.231 -9.653 7.930 1.00 88.50 155 TYR A O 1
ATOM 1241 N N . GLY A 1 156 ? -4.283 -10.194 7.156 1.00 88.06 156 GLY A N 1
ATOM 1242 C CA . GLY A 1 156 ? -4.835 -10.677 8.422 1.00 88.06 156 GLY A CA 1
ATOM 1243 C C . GLY A 1 156 ? -5.729 -9.659 9.130 1.00 88.06 156 GLY A C 1
ATOM 1244 O O . GLY A 1 156 ? -6.370 -10.011 10.116 1.00 88.06 156 GLY A O 1
ATOM 1245 N N . TYR A 1 157 ? -5.822 -8.431 8.612 1.00 92.25 157 TYR A N 1
ATOM 1246 C CA . TYR A 1 157 ? -6.654 -7.365 9.178 1.00 92.25 157 TYR A CA 1
ATOM 1247 C C . TYR A 1 157 ? -7.707 -6.834 8.202 1.00 92.25 157 TYR A C 1
ATOM 1249 O O . TYR A 1 157 ? -8.421 -5.891 8.521 1.00 92.25 157 TYR A O 1
ATOM 1257 N N . GLU A 1 158 ? -7.851 -7.419 7.013 1.00 89.19 158 GLU A N 1
ATOM 1258 C CA . GLU A 1 158 ? -8.884 -7.022 6.044 1.00 89.19 158 GLU A CA 1
ATOM 1259 C C . GLU A 1 158 ? -10.277 -7.552 6.410 1.00 89.19 158 GLU A C 1
ATOM 1261 O O . GLU A 1 158 ? -11.284 -7.071 5.895 1.00 89.19 158 GLU A O 1
ATOM 1266 N N . LYS A 1 159 ? -10.330 -8.574 7.269 1.00 83.94 159 LYS A N 1
ATOM 1267 C CA . LYS A 1 159 ? -11.545 -9.204 7.798 1.00 83.94 159 LYS A CA 1
ATOM 1268 C C . LYS A 1 159 ? -11.220 -9.983 9.068 1.00 83.94 159 LYS A C 1
ATOM 1270 O O . LYS A 1 159 ? -10.053 -10.163 9.409 1.00 83.94 159 LYS A O 1
ATOM 1275 N N . ALA A 1 160 ? -12.240 -10.512 9.732 1.00 81.12 160 ALA A N 1
ATOM 1276 C CA . ALA A 1 160 ? -12.042 -11.387 10.879 1.00 81.12 160 ALA A CA 1
ATOM 1277 C C . ALA A 1 160 ? -11.320 -12.703 10.526 1.00 81.12 160 ALA A C 1
ATOM 1279 O O . ALA A 1 160 ? -11.836 -13.540 9.779 1.00 81.12 160 ALA A O 1
ATOM 1280 N N . TYR A 1 161 ? -10.163 -12.922 11.153 1.00 78.81 161 TYR A N 1
ATOM 1281 C CA . TYR A 1 161 ? -9.444 -14.195 11.162 1.00 78.81 161 TYR A CA 1
ATOM 1282 C C . TYR A 1 161 ? -9.203 -14.636 12.606 1.00 78.81 161 TYR A C 1
ATOM 1284 O O . TYR A 1 161 ? -8.717 -13.855 13.418 1.00 78.81 161 TYR A O 1
ATOM 1292 N N . LYS A 1 162 ? -9.512 -15.900 12.926 1.00 74.00 162 LYS A N 1
ATOM 1293 C CA . LYS A 1 162 ? -9.367 -16.436 14.293 1.00 74.00 162 LYS A CA 1
ATOM 1294 C C . LYS A 1 162 ? -7.931 -16.357 14.822 1.00 74.00 162 LYS A C 1
ATOM 1296 O O . LYS A 1 162 ? -7.749 -16.113 16.007 1.00 74.00 162 LYS A O 1
ATOM 1301 N N . ASP A 1 163 ? -6.944 -16.512 13.943 1.00 78.94 163 ASP A N 1
ATOM 1302 C CA . ASP A 1 163 ? -5.521 -16.509 14.306 1.00 78.94 163 ASP A CA 1
ATOM 1303 C C . ASP A 1 163 ? -5.006 -15.118 14.732 1.00 78.94 163 ASP A C 1
ATOM 1305 O O . ASP A 1 163 ? -3.911 -15.004 15.274 1.00 78.94 163 ASP A O 1
ATOM 1309 N N . TYR A 1 164 ? -5.803 -14.063 14.516 1.00 80.44 164 TYR A N 1
ATOM 1310 C CA . TYR A 1 164 ? -5.488 -12.668 14.843 1.00 80.44 164 TYR A CA 1
ATOM 1311 C C . TYR A 1 164 ? -6.455 -12.107 15.900 1.00 80.44 164 TYR A C 1
ATOM 1313 O O . TYR A 1 164 ? -6.880 -10.948 15.823 1.00 80.44 164 TYR A O 1
ATOM 1321 N N . SER A 1 165 ? -6.838 -12.949 16.867 1.00 86.81 165 SER A N 1
ATOM 1322 C CA . SER A 1 165 ? -7.794 -12.605 17.921 1.00 86.81 165 SER A CA 1
ATOM 1323 C C . SER A 1 165 ? -7.138 -12.323 19.261 1.00 86.81 165 SER A C 1
ATOM 1325 O O . SER A 1 165 ? -6.231 -13.027 19.687 1.00 86.81 165 SER A O 1
ATOM 1327 N N . PHE A 1 166 ? -7.666 -11.314 19.948 1.00 92.75 166 PHE A N 1
ATOM 1328 C CA . PHE A 1 166 ? -7.362 -11.020 21.341 1.00 92.75 166 PHE A CA 1
ATOM 1329 C C . PHE A 1 166 ? -8.128 -11.966 22.266 1.00 92.75 166 PHE A C 1
ATOM 1331 O O . PHE A 1 166 ? -9.311 -12.246 22.033 1.00 92.75 166 PHE A O 1
ATOM 1338 N N . ASP A 1 167 ? -7.459 -12.424 23.318 1.00 91.94 167 ASP A N 1
ATOM 1339 C CA . ASP A 1 167 ? -7.990 -13.354 24.311 1.00 91.94 167 ASP A CA 1
ATOM 1340 C C . ASP A 1 167 ? -9.020 -12.687 25.223 1.00 91.94 167 ASP A C 1
ATOM 1342 O O . ASP A 1 167 ? -9.102 -11.460 25.319 1.00 91.94 167 ASP A O 1
ATOM 1346 N N . THR A 1 168 ? -9.836 -13.499 25.901 1.00 90.62 168 THR A N 1
ATOM 1347 C CA . THR A 1 168 ? -10.947 -13.053 26.762 1.00 90.62 168 THR A CA 1
ATOM 1348 C C . THR A 1 168 ? -10.523 -12.031 27.822 1.00 90.62 168 THR A C 1
ATOM 1350 O O . THR A 1 168 ? -11.241 -11.053 28.036 1.00 90.62 168 THR A O 1
ATOM 1353 N N . ASP A 1 169 ? -9.355 -12.217 28.431 1.00 90.62 169 ASP A N 1
ATOM 1354 C CA . ASP A 1 169 ? -8.799 -11.410 29.524 1.00 90.62 169 ASP A CA 1
ATOM 1355 C C . ASP A 1 169 ? -8.230 -10.051 29.084 1.00 90.62 169 ASP A C 1
ATOM 1357 O O . ASP A 1 169 ? -8.152 -9.122 29.892 1.00 90.62 169 ASP A O 1
ATOM 1361 N N . GLN A 1 170 ? -7.880 -9.894 27.808 1.00 92.12 170 GLN A N 1
ATOM 1362 C CA . GLN A 1 170 ? -7.383 -8.632 27.271 1.00 92.12 170 GLN A CA 1
ATOM 1363 C C . GLN A 1 170 ? -8.537 -7.633 27.159 1.00 92.12 170 GLN A C 1
ATOM 1365 O O . GLN A 1 170 ? -9.335 -7.710 26.232 1.00 92.12 170 GLN A O 1
ATOM 1370 N N . SER A 1 171 ? -8.640 -6.685 28.091 1.00 93.00 171 SER A N 1
ATOM 1371 C CA . SER A 1 171 ? -9.725 -5.687 28.141 1.00 93.00 171 SER A CA 1
ATOM 1372 C C . SER A 1 171 ? -9.469 -4.426 27.311 1.00 93.00 171 SER A C 1
ATOM 1374 O O . SER A 1 171 ? -10.403 -3.671 27.035 1.00 93.00 171 SER A O 1
ATOM 1376 N N . GLN A 1 172 ? -8.219 -4.196 26.909 1.00 95.06 172 GLN A N 1
ATOM 1377 C CA . GLN A 1 172 ? -7.808 -3.011 26.168 1.00 95.06 172 GLN A CA 1
ATOM 1378 C C . GLN A 1 172 ? -6.683 -3.336 25.186 1.00 95.06 172 GLN A C 1
ATOM 1380 O O . GLN A 1 172 ? -5.771 -4.104 25.499 1.00 95.06 172 GLN A O 1
ATOM 1385 N N . VAL A 1 173 ? -6.723 -2.688 24.022 1.00 95.12 173 VAL A N 1
ATOM 1386 C CA . VAL A 1 173 ? -5.625 -2.636 23.052 1.00 95.12 173 VAL A CA 1
ATOM 1387 C C . VAL A 1 173 ? -5.367 -1.192 22.663 1.00 95.12 173 VAL A C 1
ATOM 1389 O O . VAL A 1 173 ? -6.285 -0.466 22.293 1.00 95.12 173 VAL A O 1
ATOM 1392 N N . SER A 1 174 ? -4.105 -0.781 22.713 1.00 96.44 174 SER A N 1
ATOM 1393 C CA . SER A 1 174 ? -3.681 0.552 22.293 1.00 96.44 174 SER A CA 1
ATOM 1394 C C . SER A 1 174 ? -3.040 0.488 20.914 1.00 96.44 174 SER A C 1
ATOM 1396 O O . SER A 1 174 ? -2.120 -0.298 20.675 1.00 96.44 174 SER A O 1
ATOM 1398 N N . LEU A 1 175 ? -3.494 1.347 20.009 1.00 97.12 175 LEU A N 1
ATOM 1399 C CA . LEU A 1 175 ? -2.908 1.553 18.692 1.00 97.12 175 LEU A CA 1
ATOM 1400 C C . LEU A 1 175 ? -2.199 2.904 18.653 1.00 97.12 175 LEU A C 1
ATOM 1402 O O . LEU A 1 175 ? -2.697 3.894 19.185 1.00 97.12 175 LEU A O 1
ATOM 1406 N N . TYR A 1 176 ? -1.051 2.966 17.987 1.00 96.69 176 TYR A N 1
ATOM 1407 C CA . TYR A 1 176 ? -0.457 4.228 17.569 1.00 96.69 176 TYR A CA 1
ATOM 1408 C C . TYR A 1 176 ? -0.828 4.511 16.115 1.00 96.69 176 TYR A C 1
ATOM 1410 O O . TYR A 1 176 ? -0.888 3.603 15.287 1.00 96.69 176 TYR A O 1
ATOM 1418 N N . MET A 1 177 ? -1.027 5.785 15.800 1.00 97.19 177 MET A N 1
ATOM 1419 C CA . MET A 1 177 ? -1.256 6.279 14.449 1.00 97.19 177 MET A CA 1
ATOM 1420 C C . MET A 1 177 ? -0.215 7.341 14.113 1.00 97.19 177 MET A C 1
ATOM 1422 O O . MET A 1 177 ? 0.050 8.241 14.917 1.00 97.19 177 MET A O 1
ATOM 1426 N N . THR A 1 178 ? 0.352 7.273 12.912 1.00 96.69 178 THR A N 1
ATOM 1427 C CA . THR A 1 178 ? 1.295 8.276 12.398 1.00 96.69 178 THR A CA 1
ATOM 1428 C C . THR A 1 178 ? 0.963 8.641 10.965 1.00 96.69 178 THR A C 1
ATOM 1430 O O . THR A 1 178 ? 0.636 7.760 10.181 1.00 96.69 178 THR A O 1
ATOM 1433 N N . ALA A 1 179 ? 1.116 9.916 10.616 1.00 96.94 179 ALA A N 1
ATOM 1434 C CA . ALA A 1 179 ? 1.052 10.406 9.244 1.00 96.94 179 ALA A CA 1
ATOM 1435 C C . ALA A 1 179 ? 2.187 11.402 8.970 1.00 96.94 179 ALA A C 1
ATOM 1437 O O . ALA A 1 179 ? 2.814 11.935 9.898 1.00 96.94 179 ALA A O 1
ATOM 1438 N N . ILE A 1 180 ? 2.414 11.716 7.694 1.00 95.88 180 ILE A N 1
ATOM 1439 C CA . ILE A 1 180 ? 3.277 12.832 7.299 1.00 95.88 180 ILE A CA 1
ATOM 1440 C C . ILE A 1 180 ? 2.662 14.139 7.824 1.00 95.88 180 ILE A C 1
ATOM 1442 O O . ILE A 1 180 ? 1.498 14.447 7.572 1.00 95.88 180 ILE A O 1
ATOM 1446 N N . ALA A 1 181 ? 3.452 14.934 8.549 1.00 93.38 181 ALA A N 1
ATOM 1447 C CA . ALA A 1 181 ? 2.957 16.099 9.286 1.00 93.38 181 ALA A CA 1
ATOM 1448 C C . ALA A 1 181 ? 2.266 17.168 8.414 1.00 93.38 181 ALA A C 1
ATOM 1450 O O . ALA A 1 181 ? 1.375 17.861 8.897 1.00 93.38 181 ALA A O 1
ATOM 1451 N N . SER A 1 182 ? 2.649 17.304 7.139 1.00 94.31 182 SER A N 1
ATOM 1452 C CA . SER A 1 182 ? 2.029 18.257 6.206 1.00 94.31 182 SER A CA 1
ATOM 1453 C C . SER A 1 182 ? 0.584 17.906 5.843 1.00 94.31 182 SER A C 1
ATOM 1455 O O . SER A 1 182 ? -0.176 18.800 5.481 1.00 94.31 182 SER A O 1
ATOM 1457 N N . VAL A 1 183 ? 0.203 16.631 5.957 1.00 94.25 183 VAL A N 1
ATOM 1458 C CA . VAL A 1 183 ? -1.112 16.107 5.552 1.00 94.25 183 VAL A CA 1
ATOM 1459 C C . VAL A 1 183 ? -1.865 15.420 6.695 1.00 94.25 183 VAL A C 1
ATOM 1461 O O . VAL A 1 183 ? -2.995 14.986 6.509 1.00 94.25 183 VAL A O 1
ATOM 1464 N N . SER A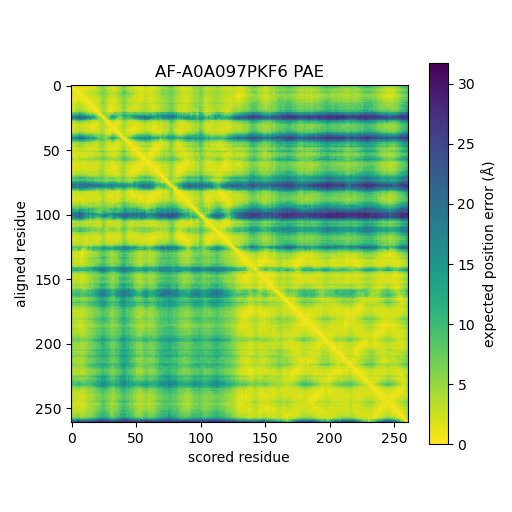 1 184 ? -1.303 15.370 7.906 1.00 96.00 184 SER A N 1
ATOM 1465 C CA . SER A 1 184 ? -1.910 14.683 9.059 1.00 96.00 184 SER A CA 1
ATOM 1466 C C . SER A 1 184 ? -3.294 15.200 9.448 1.00 96.00 184 SER A C 1
ATOM 1468 O O . SER A 1 184 ? -4.099 14.450 9.990 1.00 96.00 184 SER A O 1
ATOM 1470 N N . LYS A 1 185 ? -3.588 16.472 9.159 1.00 96.19 185 LYS A N 1
ATOM 1471 C CA . LYS A 1 185 ? -4.887 17.101 9.445 1.00 96.19 185 LYS A CA 1
ATOM 1472 C C . LYS A 1 185 ? -6.037 16.550 8.602 1.00 96.19 185 LYS A C 1
ATOM 1474 O O . LYS A 1 185 ? -7.183 16.802 8.948 1.00 96.19 185 LYS A O 1
ATOM 1479 N N . LEU A 1 186 ? -5.737 15.833 7.516 1.00 96.94 186 LEU A N 1
ATOM 1480 C CA . LEU A 1 186 ? -6.750 15.176 6.690 1.00 96.94 186 LEU A CA 1
ATOM 1481 C C . LEU A 1 186 ? -7.329 13.937 7.382 1.00 96.94 186 LEU A C 1
ATOM 1483 O O . LEU A 1 186 ? -8.426 13.509 7.033 1.00 96.94 186 LEU A O 1
ATOM 1487 N N . VAL A 1 187 ? -6.609 13.362 8.353 1.00 97.25 187 VAL A N 1
ATOM 1488 C CA . VAL A 1 187 ? -7.071 12.205 9.126 1.00 97.25 187 VAL A CA 1
ATOM 1489 C C . VAL A 1 187 ? -8.164 12.651 10.088 1.00 97.25 187 VAL A 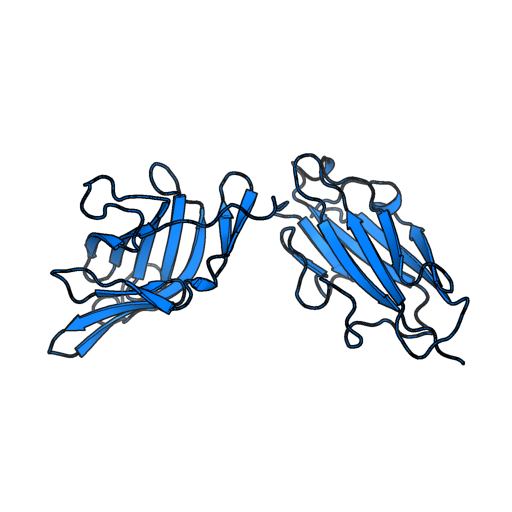C 1
ATOM 1491 O O . VAL A 1 187 ? -7.948 13.525 10.929 1.00 97.25 187 VAL A O 1
ATOM 1494 N N . GLN A 1 188 ? -9.335 12.036 9.970 1.00 96.50 188 GLN A N 1
ATOM 1495 C CA . GLN A 1 188 ? -10.498 12.349 10.788 1.00 96.50 188 GLN A CA 1
ATOM 1496 C C . GLN A 1 188 ? -10.673 11.347 11.933 1.00 96.50 188 GLN A C 1
ATOM 1498 O O . GLN A 1 188 ? -9.937 10.369 12.075 1.00 96.50 188 GLN A O 1
ATOM 1503 N N . LYS A 1 189 ? -11.672 11.614 12.778 1.00 96.06 189 LYS A N 1
ATOM 1504 C CA . LYS A 1 189 ? -11.992 10.786 13.939 1.00 96.06 189 LYS A CA 1
ATOM 1505 C C . LYS A 1 189 ? -12.382 9.357 13.508 1.00 96.06 189 LYS A C 1
ATOM 1507 O O . LYS A 1 189 ? -13.280 9.216 12.676 1.00 96.06 189 LYS A O 1
ATOM 1512 N N . PRO A 1 190 ? -11.764 8.314 14.093 1.00 96.94 190 PRO A N 1
ATOM 1513 C CA . PRO A 1 190 ? -12.105 6.928 13.812 1.00 96.94 190 PRO A CA 1
ATOM 1514 C C . PRO A 1 190 ? -13.504 6.570 14.320 1.00 96.94 190 PRO A C 1
ATOM 1516 O O . PRO A 1 190 ? -13.966 7.077 15.347 1.00 96.94 190 PRO A O 1
ATOM 1519 N N . THR A 1 191 ? -14.147 5.637 13.628 1.00 97.00 191 THR A N 1
ATOM 1520 C CA . THR A 1 191 ? -15.393 4.987 14.042 1.00 97.00 191 THR A CA 1
ATOM 1521 C C . THR A 1 191 ? -15.188 3.481 14.164 1.00 97.00 191 THR A C 1
ATOM 1523 O O . THR A 1 191 ? -14.247 2.918 13.603 1.00 97.00 191 THR A O 1
ATOM 1526 N N . VAL A 1 192 ? -16.061 2.828 14.932 1.00 96.50 192 VAL A N 1
ATOM 1527 C CA . VAL A 1 192 ? -16.013 1.385 15.167 1.00 96.50 192 VAL A CA 1
ATOM 1528 C C . VAL A 1 192 ? -17.377 0.764 14.913 1.00 96.50 192 VAL A C 1
ATOM 1530 O O . VAL A 1 192 ? -18.407 1.339 15.267 1.00 96.50 192 VAL A O 1
ATOM 1533 N N . THR A 1 193 ? -17.373 -0.414 14.303 1.00 96.56 193 THR A N 1
ATOM 1534 C CA . THR A 1 193 ? -18.542 -1.287 14.185 1.00 96.56 193 THR A CA 1
ATOM 1535 C C . THR A 1 193 ? -18.179 -2.672 14.704 1.00 96.56 193 THR A C 1
ATOM 1537 O O . THR A 1 193 ? -17.029 -3.103 14.595 1.00 96.56 193 THR A O 1
ATOM 1540 N N . VAL A 1 194 ? -19.144 -3.347 15.327 1.00 96.06 194 VAL A N 1
ATOM 1541 C CA . VAL A 1 194 ? -18.937 -4.647 15.971 1.00 96.06 194 VAL A CA 1
ATOM 1542 C C . VAL A 1 194 ? -19.885 -5.658 15.349 1.00 96.06 194 VAL A C 1
ATOM 1544 O O . VAL A 1 194 ? -21.073 -5.380 15.197 1.00 96.06 194 VAL A O 1
ATOM 1547 N N . SER A 1 195 ? -19.362 -6.829 14.993 1.00 94.50 195 SER A N 1
ATOM 1548 C CA . SER A 1 195 ? -20.143 -7.929 14.438 1.00 94.50 195 SER A CA 1
ATOM 1549 C C . SER A 1 195 ? -19.926 -9.219 15.230 1.00 94.50 195 SER A C 1
ATOM 1551 O O . SER A 1 195 ? -18.783 -9.626 15.480 1.00 94.50 195 SER A O 1
ATOM 1553 N N . PRO A 1 196 ? -21.012 -9.908 15.624 1.00 94.56 196 PRO A N 1
ATOM 1554 C CA . PRO A 1 196 ? -22.398 -9.442 15.726 1.00 94.56 196 PRO A CA 1
ATOM 1555 C C . PRO A 1 196 ? -22.548 -8.217 16.643 1.00 94.56 196 PRO A C 1
ATOM 1557 O O . PRO A 1 196 ? -21.741 -8.027 17.550 1.00 94.56 196 PRO A O 1
ATOM 1560 N N . GLU A 1 197 ? -23.609 -7.437 16.428 1.00 93.50 197 GLU A N 1
ATOM 1561 C CA . GLU A 1 197 ? -23.838 -6.130 17.076 1.00 93.50 197 GLU A CA 1
ATOM 1562 C C . GLU A 1 197 ? -24.020 -6.192 18.602 1.00 93.50 197 GLU A C 1
ATOM 1564 O O . GLU A 1 197 ? -23.813 -5.199 19.293 1.00 93.50 197 GLU A O 1
ATOM 1569 N N . THR A 1 198 ? -24.415 -7.346 19.141 1.00 92.81 198 THR A N 1
ATOM 1570 C CA . THR A 1 198 ? -24.674 -7.540 20.574 1.00 92.81 198 THR A CA 1
ATOM 1571 C C . THR A 1 198 ? -23.686 -8.520 21.192 1.00 92.81 198 THR A C 1
ATOM 1573 O O . THR A 1 198 ? -23.342 -9.523 20.561 1.00 92.81 198 THR A O 1
ATOM 1576 N N . GLY A 1 199 ? -23.320 -8.299 22.458 1.00 93.00 199 GLY A N 1
ATOM 1577 C CA . GLY A 1 199 ? -22.516 -9.230 23.257 1.00 93.00 199 GLY A CA 1
ATOM 1578 C C . GLY A 1 199 ? -21.056 -8.813 23.464 1.00 93.00 199 GLY A C 1
ATOM 1579 O O . GLY A 1 199 ? -20.377 -9.393 24.314 1.00 93.00 199 GLY A O 1
ATOM 1580 N N . LEU A 1 200 ? -20.588 -7.792 22.743 1.00 96.31 200 LEU A N 1
ATOM 1581 C CA . LEU A 1 200 ? -19.318 -7.111 22.985 1.00 96.31 200 LEU A CA 1
ATOM 1582 C C . LEU A 1 200 ? -19.544 -5.606 22.915 1.00 96.31 200 LEU A C 1
ATOM 1584 O O . LEU A 1 200 ? -19.879 -5.065 21.863 1.00 96.31 200 LEU A O 1
ATOM 1588 N N . GLU A 1 201 ? -19.310 -4.930 24.028 1.00 96.56 201 GLU A N 1
ATOM 1589 C CA . GLU A 1 201 ? -19.272 -3.476 24.059 1.00 96.56 201 GLU A CA 1
ATOM 159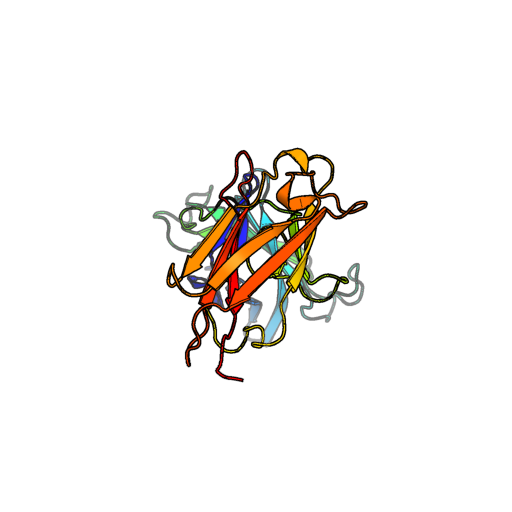0 C C . GLU A 1 201 ? -17.862 -3.005 23.704 1.00 96.56 201 GLU A C 1
ATOM 1592 O O . GLU A 1 201 ? -16.887 -3.505 24.266 1.00 96.56 201 GLU A O 1
ATOM 1597 N N . VAL A 1 202 ? -17.750 -2.038 22.790 1.00 97.00 202 VAL A N 1
ATOM 1598 C CA . VAL A 1 202 ? -16.471 -1.440 22.387 1.00 97.00 202 VAL A CA 1
ATOM 1599 C C . VAL A 1 202 ? -16.547 0.074 22.525 1.00 97.00 202 VAL A C 1
ATOM 1601 O O . VAL A 1 202 ? -17.479 0.711 22.037 1.00 97.00 202 VAL A O 1
ATOM 1604 N N . THR A 1 203 ? -15.538 0.659 23.161 1.00 96.81 203 THR A N 1
ATOM 1605 C CA . THR A 1 203 ? -15.393 2.107 23.327 1.00 96.81 203 THR A CA 1
ATOM 1606 C C . THR A 1 203 ? -14.001 2.551 22.897 1.00 96.81 203 THR A C 1
ATOM 1608 O O . THR A 1 203 ? -13.007 1.873 23.155 1.00 96.81 203 THR A O 1
ATOM 1611 N N . LEU A 1 204 ? -13.936 3.700 22.224 1.00 97.06 204 LEU A N 1
ATOM 1612 C CA . LEU A 1 204 ? -12.685 4.302 21.770 1.00 97.06 204 LEU A CA 1
ATOM 1613 C C . LEU A 1 204 ? -12.292 5.446 22.709 1.00 97.06 204 LEU A C 1
ATOM 1615 O O . LEU A 1 204 ? -13.119 6.314 22.999 1.00 97.06 204 LEU A O 1
ATOM 1619 N N . SER A 1 205 ? -11.036 5.476 23.145 1.00 96.50 205 SER A N 1
ATOM 1620 C CA . SER A 1 205 ? -10.461 6.568 23.940 1.00 96.50 205 SER A CA 1
ATOM 1621 C C . SER A 1 205 ? -9.068 6.971 23.443 1.00 96.50 205 SER A C 1
ATOM 1623 O O . SER A 1 205 ? -8.555 6.431 22.462 1.00 96.50 205 SER A O 1
ATOM 1625 N N . GLY A 1 206 ? -8.466 7.964 24.099 1.00 94.56 206 GLY A N 1
ATOM 1626 C CA . GLY A 1 206 ? -7.159 8.502 23.728 1.00 94.56 206 GLY A CA 1
ATOM 1627 C C . GLY A 1 206 ? -7.241 9.623 22.690 1.00 94.56 206 GLY A C 1
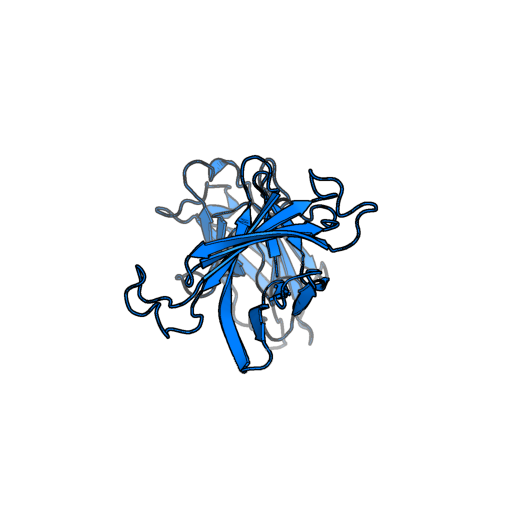ATOM 1628 O O . GLY A 1 206 ? -8.310 9.972 22.187 1.00 94.56 206 GLY A O 1
ATOM 1629 N N . SER A 1 207 ? -6.085 10.196 22.353 1.00 95.06 207 SER A N 1
ATOM 1630 C CA . SER A 1 207 ? -5.999 11.365 21.468 1.00 95.06 207 SER A CA 1
ATOM 1631 C C . SER A 1 207 ? -6.568 11.106 20.068 1.00 95.06 207 SER A C 1
ATOM 1633 O O . SER A 1 207 ? -7.050 12.033 19.415 1.00 95.06 207 SER A O 1
ATOM 1635 N N . GLY A 1 208 ? -6.568 9.849 19.619 1.00 92.88 208 GLY A N 1
ATOM 1636 C CA . GLY A 1 208 ? -7.152 9.417 18.351 1.00 92.88 208 GLY A CA 1
ATOM 1637 C C . GLY A 1 208 ? -8.667 9.458 18.357 1.00 92.88 208 GLY A C 1
ATOM 1638 O O . GLY A 1 208 ? -9.259 9.937 17.394 1.00 92.88 208 GLY A O 1
ATOM 1639 N N . ALA A 1 209 ? -9.295 9.046 19.458 1.00 93.75 209 ALA A N 1
ATOM 1640 C CA . ALA A 1 209 ? -10.743 9.131 19.622 1.00 93.75 209 ALA A CA 1
ATOM 1641 C C . ALA A 1 209 ? -11.236 10.590 19.665 1.00 93.75 209 ALA A C 1
ATOM 1643 O O . ALA A 1 209 ? -12.368 10.869 19.268 1.00 93.75 209 ALA A O 1
ATOM 1644 N N . ASP A 1 210 ? -10.382 11.527 20.078 1.00 93.19 210 ASP A N 1
ATOM 1645 C CA . ASP A 1 210 ? -10.667 12.968 20.064 1.00 93.19 210 ASP A CA 1
ATOM 1646 C C . ASP A 1 210 ? -10.391 13.634 18.703 1.00 93.19 210 ASP A C 1
ATOM 1648 O O . ASP A 1 210 ? -10.705 14.808 18.514 1.00 93.19 210 ASP A O 1
ATOM 1652 N N . GLY A 1 211 ? -9.832 12.897 17.735 1.00 91.56 211 GLY A N 1
ATOM 1653 C CA . GLY A 1 211 ? -9.502 13.413 16.403 1.00 91.56 211 GLY A CA 1
ATOM 1654 C C . GLY A 1 211 ? -8.191 14.204 16.343 1.00 91.56 211 GLY A C 1
ATOM 1655 O O . GLY A 1 211 ? -8.026 15.057 15.472 1.00 91.56 211 GLY A O 1
ATOM 1656 N N . SER A 1 212 ? -7.252 13.954 17.261 1.00 95.38 212 SER A N 1
ATOM 1657 C CA . SER A 1 212 ? -5.936 14.603 17.232 1.00 95.38 212 SER A CA 1
ATOM 1658 C C . SER A 1 212 ? -5.123 14.143 16.010 1.00 95.38 212 SER A C 1
ATOM 1660 O O . SER A 1 212 ? -4.910 12.935 15.854 1.00 95.38 212 SER A O 1
ATOM 1662 N N . PRO A 1 213 ? -4.603 15.064 15.174 1.00 94.81 213 PRO A N 1
ATOM 1663 C CA . PRO A 1 213 ? -3.850 14.706 13.975 1.00 94.81 213 PRO A CA 1
ATOM 1664 C C . PRO A 1 213 ? -2.602 13.860 14.290 1.00 94.81 213 PRO A C 1
ATOM 1666 O O . PRO A 1 213 ? -1.736 14.322 15.039 1.00 94.81 213 PRO A O 1
ATOM 1669 N N . PRO A 1 214 ? -2.455 12.661 13.700 1.00 95.81 214 PRO A N 1
ATOM 1670 C CA . PRO A 1 214 ? -1.299 11.801 13.928 1.00 95.81 214 PRO A CA 1
ATOM 1671 C C . PRO A 1 214 ? -0.078 12.301 13.165 1.00 95.81 214 PRO A C 1
ATOM 1673 O O . PRO A 1 214 ? -0.121 12.460 11.949 1.00 95.81 214 PRO A O 1
ATOM 1676 N N . THR A 1 215 ? 1.052 12.491 13.842 1.00 96.12 215 THR A N 1
ATOM 1677 C CA . THR A 1 215 ? 2.319 12.839 13.174 1.00 96.12 215 THR A CA 1
ATOM 1678 C C . THR A 1 215 ? 3.394 11.809 13.482 1.00 96.12 215 THR A C 1
ATOM 1680 O O . THR A 1 215 ? 3.355 11.155 14.517 1.00 96.12 215 THR A O 1
ATOM 1683 N N . THR A 1 216 ? 4.381 11.658 12.601 1.00 91.19 216 THR A N 1
ATOM 1684 C CA . THR A 1 216 ? 5.515 10.747 12.839 1.00 91.19 216 THR A CA 1
ATOM 1685 C C . THR A 1 216 ? 6.325 11.091 14.093 1.00 91.19 216 THR A C 1
ATOM 1687 O O . THR A 1 216 ? 6.840 10.185 14.741 1.00 91.19 216 THR A O 1
ATOM 1690 N N . LEU A 1 217 ? 6.433 12.378 14.449 1.00 90.31 217 LEU A N 1
ATOM 1691 C CA . LEU A 1 217 ? 7.148 12.840 15.648 1.00 90.31 217 LEU A CA 1
ATOM 1692 C C . LEU A 1 217 ? 6.304 12.749 16.923 1.00 90.31 217 LEU A C 1
ATOM 1694 O O . LEU A 1 217 ? 6.841 12.461 17.989 1.00 90.31 217 LEU A O 1
ATOM 1698 N N . SER A 1 218 ? 4.995 12.967 16.799 1.00 91.81 218 SER A N 1
ATOM 1699 C CA . SER A 1 218 ? 4.026 12.859 17.889 1.00 91.81 218 SER A CA 1
ATOM 1700 C C . SER A 1 218 ? 2.887 11.943 17.440 1.00 91.81 218 SER A C 1
ATOM 1702 O O . SER A 1 218 ? 1.884 12.443 16.911 1.00 91.81 218 SER A O 1
ATOM 1704 N N . PRO A 1 219 ? 3.055 10.613 17.583 1.00 94.38 219 PRO A N 1
ATOM 1705 C CA . PRO A 1 219 ? 2.017 9.653 17.247 1.00 94.38 219 PRO A CA 1
ATOM 1706 C C . PRO A 1 219 ? 0.763 9.889 18.084 1.00 94.38 219 PRO A C 1
ATOM 1708 O O . PRO A 1 219 ? 0.837 10.184 19.278 1.00 94.38 219 PRO A O 1
ATOM 1711 N N . THR A 1 220 ? -0.391 9.714 17.457 1.00 96.06 220 THR A N 1
ATOM 1712 C CA . THR A 1 220 ? -1.683 9.749 18.143 1.00 96.06 220 THR A CA 1
ATOM 1713 C C . THR A 1 220 ? -1.991 8.356 18.685 1.00 96.06 220 THR A C 1
ATOM 1715 O O . THR A 1 220 ? -1.748 7.369 17.993 1.00 96.06 220 THR A O 1
ATOM 1718 N N . LEU A 1 221 ? -2.528 8.263 19.902 1.00 97.06 221 LEU A N 1
ATOM 1719 C CA . LEU A 1 221 ? -2.906 6.991 20.520 1.00 97.06 221 LEU A CA 1
ATOM 1720 C C . LEU A 1 221 ? -4.417 6.788 20.424 1.00 97.06 221 LEU A C 1
ATOM 1722 O O . LEU A 1 221 ? -5.189 7.682 20.773 1.00 97.06 221 LEU A O 1
ATOM 1726 N N . LEU A 1 222 ? -4.822 5.619 19.942 1.00 97.38 222 LEU A N 1
ATOM 1727 C CA . LEU A 1 222 ? -6.203 5.162 19.911 1.00 97.38 222 LEU A CA 1
ATOM 1728 C C . LEU A 1 222 ? -6.318 3.924 20.793 1.00 97.38 222 LEU A C 1
ATOM 1730 O O . LEU A 1 222 ? -5.817 2.857 20.445 1.00 97.38 222 LEU A O 1
ATOM 1734 N N . ASP A 1 223 ? -6.981 4.079 21.926 1.00 97.12 223 ASP A N 1
ATOM 1735 C CA . ASP A 1 223 ? -7.259 2.987 22.845 1.00 97.12 223 ASP A CA 1
ATOM 1736 C C . ASP A 1 223 ? -8.614 2.375 22.507 1.00 97.12 223 ASP A C 1
ATOM 1738 O O . ASP A 1 223 ? -9.624 3.075 22.414 1.00 97.12 223 ASP A O 1
ATOM 1742 N N . ILE A 1 224 ? -8.627 1.061 22.332 1.00 97.06 224 ILE A N 1
ATOM 1743 C CA . ILE A 1 224 ? -9.818 0.262 22.091 1.00 97.06 224 ILE A CA 1
ATOM 1744 C C . ILE A 1 224 ? -10.082 -0.504 23.376 1.00 97.06 224 ILE A C 1
ATOM 1746 O O . ILE A 1 224 ? -9.356 -1.442 23.703 1.00 97.06 224 ILE A O 1
ATOM 1750 N N . ASN A 1 225 ? -11.104 -0.086 24.115 1.00 96.88 225 ASN A N 1
ATOM 1751 C CA . ASN A 1 225 ? -11.541 -0.774 25.321 1.00 96.88 225 ASN A CA 1
ATOM 1752 C C . ASN A 1 225 ? -12.754 -1.617 24.978 1.00 96.88 225 ASN A C 1
ATOM 1754 O O . ASN A 1 225 ? -13.707 -1.121 24.371 1.00 96.88 225 ASN A O 1
ATOM 1758 N N . TRP A 1 226 ? -12.740 -2.871 25.398 1.00 95.62 226 TRP A N 1
ATOM 1759 C CA . TRP A 1 226 ? -13.822 -3.791 25.099 1.00 95.62 226 TRP A CA 1
ATOM 1760 C C . TRP A 1 226 ? -14.239 -4.610 26.313 1.00 95.62 226 TRP A C 1
ATOM 1762 O O . TRP A 1 226 ? -13.423 -5.016 27.143 1.00 95.62 226 TRP A O 1
ATOM 1772 N N . ARG A 1 227 ? -15.546 -4.842 26.425 1.00 94.75 227 ARG A N 1
ATOM 1773 C CA . ARG A 1 227 ? -16.167 -5.564 27.533 1.00 94.75 227 ARG A CA 1
ATOM 1774 C C . ARG A 1 227 ? -17.060 -6.664 26.982 1.00 94.75 227 ARG A C 1
ATOM 1776 O O . ARG A 1 227 ? -18.047 -6.394 26.301 1.00 94.75 227 ARG A O 1
ATOM 1783 N N . CYS A 1 228 ? -16.699 -7.906 27.285 1.00 94.44 228 CYS A N 1
ATOM 1784 C CA . CYS A 1 228 ? -17.493 -9.072 26.930 1.00 94.44 228 CYS A CA 1
ATOM 1785 C C . CYS A 1 228 ? -18.778 -9.102 27.767 1.00 94.44 228 CYS A C 1
ATOM 1787 O O . CYS A 1 228 ? -18.720 -9.176 28.993 1.00 94.44 228 CYS A O 1
ATOM 1789 N N . GLU A 1 229 ? -19.929 -9.069 27.105 1.00 94.38 229 GLU A N 1
ATOM 1790 C CA . GLU A 1 229 ? -21.245 -9.210 27.741 1.00 94.38 229 GLU A CA 1
ATOM 1791 C C . GLU A 1 229 ? -21.823 -10.610 27.524 1.00 94.38 229 GLU A C 1
ATOM 1793 O O . GLU A 1 229 ? -22.569 -11.121 28.355 1.00 94.38 229 GLU A O 1
ATOM 1798 N N . THR A 1 230 ? -21.494 -11.245 26.397 1.00 93.75 230 THR A N 1
ATOM 1799 C CA . THR A 1 230 ? -21.952 -12.594 26.047 1.00 93.75 230 THR A CA 1
ATOM 1800 C C . THR A 1 230 ? -20.783 -13.440 25.564 1.00 93.75 230 THR A C 1
ATOM 1802 O O . THR A 1 230 ? -20.085 -13.071 24.613 1.00 93.75 230 THR A O 1
ATOM 1805 N N . ALA A 1 231 ? -20.592 -14.588 26.214 1.00 92.75 231 ALA A N 1
ATOM 1806 C CA . ALA A 1 231 ? -19.575 -15.555 25.836 1.00 92.75 231 ALA A CA 1
ATOM 1807 C C . ALA A 1 231 ? -19.992 -16.379 24.607 1.00 92.75 231 ALA A C 1
ATOM 1809 O O . ALA A 1 231 ? -21.183 -16.611 24.383 1.00 92.75 231 ALA A O 1
ATOM 1810 N N . ARG A 1 232 ? -19.014 -16.816 23.808 1.00 90.69 232 ARG A N 1
ATOM 1811 C CA . ARG A 1 232 ? -19.197 -17.663 22.624 1.00 90.69 232 ARG A CA 1
ATOM 1812 C C . ARG A 1 232 ? -17.886 -18.244 22.092 1.00 90.69 232 ARG A C 1
ATOM 1814 O O . ARG A 1 232 ? -16.811 -17.696 22.308 1.00 90.69 232 ARG A O 1
ATOM 1821 N N . ASP A 1 233 ? -18.029 -19.266 21.254 1.00 88.12 233 ASP A N 1
ATOM 1822 C CA . ASP A 1 233 ? -16.917 -20.036 20.674 1.00 88.12 233 ASP A CA 1
ATOM 1823 C C . ASP A 1 233 ? -16.308 -19.406 19.399 1.00 88.12 233 ASP A C 1
ATOM 1825 O O . ASP A 1 233 ? -15.396 -19.958 18.772 1.00 88.12 233 ASP A O 1
ATOM 1829 N N . SER A 1 234 ? -16.835 -18.263 18.949 1.00 89.62 234 SER A N 1
ATOM 1830 C CA . SER A 1 234 ? -16.351 -17.532 17.772 1.00 89.62 234 SER A CA 1
ATOM 1831 C C . SER A 1 234 ? -16.018 -16.082 18.116 1.00 89.62 234 SER A C 1
ATOM 1833 O O . SER A 1 234 ? -16.791 -15.446 18.836 1.00 89.62 234 SER A O 1
ATOM 1835 N N . PRO A 1 235 ? -14.944 -15.502 17.562 1.00 91.75 235 PRO A N 1
ATOM 1836 C CA . PRO A 1 235 ? -14.564 -14.141 17.911 1.00 91.75 235 PRO A CA 1
ATOM 1837 C C . PRO A 1 235 ? -15.600 -13.111 17.442 1.00 91.75 235 PRO A C 1
ATOM 1839 O O . PRO A 1 235 ? -16.357 -13.333 16.498 1.00 91.75 235 PRO A O 1
ATOM 1842 N N . TYR A 1 236 ? -15.658 -11.975 18.130 1.00 94.06 236 TYR A N 1
ATOM 1843 C CA . TYR A 1 236 ? -16.243 -10.731 17.629 1.00 94.06 236 TYR A CA 1
ATOM 1844 C C . TYR A 1 236 ? -15.307 -10.100 16.617 1.00 94.06 236 TYR A C 1
ATOM 1846 O O . TYR A 1 236 ? -14.101 -10.060 16.841 1.00 94.06 236 TYR A O 1
ATOM 1854 N N . GLU A 1 237 ? -15.873 -9.594 15.530 1.00 95.62 237 GLU A N 1
ATOM 1855 C CA . GLU A 1 237 ? -15.175 -8.703 14.616 1.00 95.62 237 GLU A CA 1
ATOM 1856 C C . GLU A 1 237 ? -15.401 -7.264 15.064 1.00 95.62 237 GLU A C 1
ATOM 1858 O O . GLU A 1 237 ? -16.536 -6.842 15.279 1.00 95.62 237 GLU A O 1
ATOM 1863 N N . VAL A 1 238 ? -14.314 -6.521 15.207 1.00 95.81 238 VAL A N 1
ATOM 1864 C CA . VAL A 1 238 ? -14.304 -5.102 15.542 1.00 95.81 238 VAL A CA 1
ATOM 1865 C C . VAL A 1 238 ? -13.669 -4.384 14.360 1.00 95.81 238 VAL A C 1
ATOM 1867 O O . VAL A 1 238 ? -12.446 -4.347 14.235 1.00 95.81 238 VAL A O 1
ATOM 1870 N N . GLN A 1 239 ? -14.497 -3.848 13.468 1.00 96.88 239 GLN A N 1
ATOM 1871 C CA . GLN A 1 239 ? -14.032 -3.120 12.294 1.00 96.88 239 GLN A CA 1
ATOM 1872 C C . GLN A 1 239 ? -13.862 -1.642 12.641 1.00 96.88 239 GLN A C 1
ATOM 1874 O O . GLN A 1 239 ? -14.820 -0.958 13.014 1.00 96.88 239 GLN A O 1
ATOM 1879 N N . LEU A 1 240 ? -12.641 -1.143 12.484 1.00 97.31 240 LEU A N 1
ATOM 1880 C CA . LEU A 1 240 ? -12.304 0.265 12.605 1.00 97.31 240 LEU A CA 1
ATOM 1881 C C . LEU A 1 240 ? -12.298 0.919 11.226 1.00 97.31 240 LEU A C 1
ATOM 1883 O O . LEU A 1 240 ? -11.744 0.382 10.269 1.00 97.31 240 LEU A O 1
ATOM 1887 N N . THR A 1 241 ? -12.897 2.103 11.142 1.00 97.62 241 THR A N 1
ATOM 1888 C CA . THR A 1 241 ? -12.870 2.959 9.952 1.00 97.62 241 THR A CA 1
ATOM 1889 C C . THR A 1 241 ? -12.263 4.305 10.319 1.00 97.62 241 THR A C 1
ATOM 1891 O O . THR A 1 241 ? -12.744 4.979 11.228 1.00 97.62 241 THR A O 1
ATOM 1894 N N . ILE A 1 242 ? -11.217 4.712 9.605 1.00 97.75 242 ILE A N 1
ATOM 1895 C CA . ILE A 1 242 ? -10.545 6.004 9.757 1.00 97.75 242 ILE A CA 1
ATOM 1896 C C . ILE A 1 242 ? -10.795 6.808 8.479 1.00 97.75 242 ILE A C 1
ATOM 1898 O O . ILE A 1 242 ? -10.162 6.538 7.454 1.00 97.75 242 ILE A O 1
ATOM 1902 N N . PRO A 1 243 ? -11.719 7.781 8.496 1.00 97.44 243 PRO A N 1
ATOM 1903 C CA . PRO A 1 243 ? -11.941 8.635 7.342 1.00 97.44 243 PRO A CA 1
ATOM 1904 C C . PRO A 1 243 ? -10.732 9.541 7.102 1.00 97.44 243 PRO A C 1
ATOM 1906 O O . PRO A 1 243 ? -10.117 10.044 8.047 1.00 97.44 243 PRO A O 1
ATOM 1909 N N . VAL A 1 244 ? -10.417 9.781 5.832 1.00 97.19 244 VAL A N 1
ATOM 1910 C CA . VAL A 1 244 ? -9.362 10.708 5.423 1.00 97.19 244 VAL A CA 1
ATOM 1911 C C . VAL A 1 244 ? -9.917 11.630 4.345 1.00 97.19 244 VAL A C 1
ATOM 1913 O O . VAL A 1 244 ? -10.447 11.179 3.331 1.00 97.19 244 VAL A O 1
ATOM 1916 N N . GLU A 1 245 ? -9.823 12.938 4.563 1.00 96.94 245 GLU A N 1
ATOM 1917 C CA . GLU A 1 245 ? -10.377 13.924 3.638 1.00 96.94 245 GLU A CA 1
ATOM 1918 C C . GLU A 1 245 ? -9.707 13.838 2.259 1.00 96.94 245 GLU A C 1
ATOM 1920 O O . GLU A 1 245 ? -8.503 14.045 2.116 1.00 96.94 245 GLU A O 1
ATOM 1925 N N . GLY A 1 246 ? -10.516 13.556 1.233 1.00 94.88 246 GLY A N 1
ATOM 1926 C CA . GLY A 1 246 ? -10.065 13.446 -0.154 1.00 94.88 246 GLY A CA 1
ATOM 1927 C C . GLY A 1 246 ? -9.539 12.065 -0.560 1.00 94.88 246 GLY A C 1
ATOM 1928 O O . GLY A 1 246 ? -9.110 11.929 -1.705 1.00 94.88 246 GLY A O 1
ATOM 1929 N N . TYR A 1 247 ? -9.597 11.059 0.316 1.00 96.69 247 TYR A N 1
ATOM 1930 C CA . TYR A 1 247 ? -9.148 9.684 0.060 1.00 96.69 247 TYR A CA 1
ATOM 1931 C C . TYR A 1 247 ? -10.249 8.680 0.409 1.00 96.69 247 TYR A C 1
ATOM 1933 O O . TYR A 1 247 ? -11.246 9.035 1.044 1.00 96.69 247 TYR A O 1
ATOM 1941 N N . ASP A 1 248 ? -10.065 7.424 0.005 1.00 95.94 248 ASP A N 1
ATOM 1942 C CA . ASP A 1 248 ? -10.903 6.349 0.525 1.00 95.94 248 ASP A CA 1
ATOM 1943 C C . ASP A 1 248 ? -10.589 6.123 2.014 1.00 95.94 248 ASP A C 1
ATOM 1945 O O . ASP A 1 248 ? -9.440 6.278 2.446 1.00 95.94 248 ASP A O 1
ATOM 1949 N N . PRO A 1 249 ? -11.601 5.796 2.838 1.00 96.56 249 PRO A N 1
ATOM 1950 C CA . PRO A 1 249 ? -11.391 5.581 4.258 1.00 96.56 249 PRO A CA 1
ATOM 1951 C C . PRO A 1 249 ? -10.532 4.339 4.491 1.00 96.56 249 PRO A C 1
ATOM 1953 O O . PRO A 1 249 ? -10.689 3.310 3.835 1.00 96.56 249 PRO A O 1
ATOM 1956 N N . ILE A 1 250 ? -9.666 4.414 5.493 1.00 96.75 250 ILE A N 1
ATOM 1957 C CA . ILE A 1 250 ? -8.825 3.288 5.889 1.00 96.75 250 ILE A CA 1
ATOM 1958 C C . ILE A 1 250 ? -9.650 2.375 6.789 1.00 96.75 250 ILE A C 1
ATOM 1960 O O . ILE A 1 250 ? -10.201 2.828 7.794 1.00 96.75 250 ILE A O 1
ATOM 1964 N N . GLN A 1 251 ? -9.729 1.095 6.435 1.00 96.38 251 GLN A N 1
ATOM 1965 C CA . GLN A 1 251 ? -10.550 0.113 7.138 1.00 96.38 251 GLN A CA 1
ATOM 1966 C C . GLN A 1 251 ? -9.744 -1.126 7.500 1.00 96.38 251 GLN A C 1
ATOM 1968 O O . GLN A 1 251 ? -9.072 -1.706 6.649 1.00 96.38 251 GLN A O 1
ATOM 1973 N N . PHE A 1 252 ? -9.838 -1.547 8.758 1.00 96.12 252 PHE A N 1
ATOM 1974 C CA . PHE A 1 252 ? -9.221 -2.777 9.240 1.00 96.12 252 PHE A CA 1
ATOM 1975 C C . PHE A 1 252 ? -10.055 -3.397 10.359 1.00 96.12 252 PHE A C 1
ATOM 1977 O O . PHE A 1 252 ? -10.749 -2.700 11.099 1.00 96.12 252 PHE A O 1
ATOM 1984 N N . SER A 1 253 ? -9.962 -4.711 10.493 1.00 95.75 253 SER A N 1
ATOM 1985 C CA . SER A 1 253 ? -10.670 -5.505 11.486 1.00 95.75 253 SER A CA 1
ATOM 1986 C C . SER A 1 253 ? -9.702 -6.058 12.523 1.00 95.75 253 SER A C 1
ATOM 1988 O O . SER A 1 253 ? -8.673 -6.644 12.194 1.00 95.75 253 SER A O 1
ATOM 1990 N N . LEU A 1 254 ? -10.061 -5.901 13.793 1.00 95.19 254 LEU A N 1
ATOM 1991 C CA . LEU A 1 254 ? -9.495 -6.651 14.910 1.00 95.19 254 LEU A CA 1
ATOM 1992 C C . LEU A 1 254 ? -10.504 -7.706 15.354 1.00 95.19 254 LEU A C 1
ATOM 1994 O O . LEU A 1 254 ? -11.705 -7.559 15.116 1.00 95.19 254 LEU A O 1
ATOM 1998 N N . THR A 1 255 ? -10.038 -8.763 16.014 1.00 94.56 255 THR A N 1
ATOM 1999 C CA . THR A 1 255 ? -10.937 -9.805 16.514 1.00 94.56 255 THR A CA 1
ATOM 2000 C C . THR A 1 255 ? -10.777 -10.041 18.006 1.00 94.56 255 THR A C 1
ATOM 2002 O O . THR A 1 255 ? -9.685 -9.895 18.546 1.00 94.56 255 THR A O 1
ATOM 2005 N N . LYS A 1 256 ? -11.878 -10.343 18.696 1.00 94.50 256 LYS A N 1
ATOM 2006 C CA . LYS A 1 256 ? -11.920 -10.488 20.156 1.00 94.50 256 LYS A CA 1
ATOM 2007 C C . LYS A 1 256 ? -12.660 -11.758 20.553 1.00 94.50 256 LYS A C 1
ATOM 2009 O O . LYS A 1 256 ? -13.841 -11.903 20.238 1.00 94.50 256 LYS A O 1
ATOM 2014 N N . MET A 1 257 ? -12.005 -12.643 21.295 1.00 93.69 257 MET A N 1
ATOM 2015 C CA . MET A 1 257 ? -12.652 -13.778 21.946 1.00 93.69 257 MET A CA 1
ATOM 2016 C C . MET A 1 257 ? -13.308 -13.341 23.255 1.00 93.69 257 MET A C 1
ATOM 2018 O O . MET A 1 257 ? -12.794 -12.489 23.985 1.00 93.69 257 MET A O 1
ATOM 2022 N N . CYS A 1 258 ? -14.461 -13.938 23.537 1.00 93.38 258 CYS A N 1
ATOM 2023 C CA . CYS A 1 258 ? -15.163 -13.822 24.806 1.00 93.38 258 CYS A CA 1
ATOM 2024 C C . CYS A 1 258 ? -15.635 -15.220 25.180 1.00 93.38 258 CYS A C 1
ATOM 2026 O O . CYS A 1 258 ? -16.685 -15.653 24.722 1.00 93.38 258 CYS A O 1
ATOM 2028 N N . GLU A 1 259 ? -14.850 -15.943 25.957 1.00 89.56 259 GLU A N 1
ATOM 2029 C CA . GLU A 1 259 ? -15.159 -17.304 26.391 1.00 89.56 259 GLU A CA 1
ATOM 2030 C C . GLU A 1 259 ? -15.688 -17.302 27.829 1.00 89.56 259 GLU A C 1
ATOM 2032 O O . GLU A 1 259 ? -15.562 -16.315 28.559 1.00 89.56 259 GLU A O 1
ATOM 2037 N N . TYR A 1 260 ? -16.315 -18.406 28.237 1.00 79.81 260 TYR A N 1
ATOM 2038 C CA . TYR A 1 260 ? -16.674 -18.606 29.637 1.00 79.81 260 TYR A CA 1
ATOM 2039 C C . TYR A 1 260 ? -15.393 -18.786 30.461 1.00 79.81 260 TYR A C 1
ATOM 2041 O O . TYR A 1 260 ? -14.564 -19.627 30.120 1.00 79.81 260 TYR A O 1
ATOM 2049 N N . GLN A 1 261 ? -15.244 -17.993 31.524 1.00 60.38 261 GLN A N 1
ATOM 2050 C CA . GLN A 1 261 ? -14.193 -18.177 32.530 1.00 60.38 261 GLN A CA 1
ATOM 2051 C C . GLN A 1 261 ? -14.623 -19.175 33.604 1.00 60.38 261 GLN A C 1
ATOM 2053 O O . GLN A 1 261 ? -15.810 -19.129 34.007 1.00 60.38 261 GLN A O 1
#

Solvent-accessible surface area (backbone atoms only — not comparable to full-atom values): 13578 Å² total; per-residue (Å²): 87,62,33,49,38,94,85,30,29,34,37,78,44,53,89,42,56,54,44,76,48,70,42,97,92,49,58,43,48,37,22,39,83,42,34,35,31,38,53,54,100,91,50,72,48,46,25,11,32,52,69,52,54,40,47,41,63,95,87,27,57,27,34,37,39,21,41,65,16,46,40,85,99,16,70,80,39,83,89,63,35,24,8,26,31,36,39,39,29,27,72,33,59,29,95,83,58,82,37,70,86,48,48,80,35,62,64,46,77,45,69,85,46,102,38,32,39,39,34,33,35,13,30,64,65,72,77,71,53,62,33,43,48,67,57,24,35,32,26,38,54,77,91,74,54,67,50,23,51,52,36,37,59,31,94,68,18,79,45,75,41,82,94,56,45,43,54,59,85,63,45,63,50,43,30,35,29,27,17,48,71,94,56,14,76,39,43,45,52,57,48,77,48,53,42,69,77,72,41,54,50,76,48,71,36,56,48,26,52,74,37,48,53,20,16,74,90,53,59,19,37,35,32,42,37,48,46,74,75,45,66,46,100,60,61,35,31,39,37,37,39,34,43,31,72,96,41,52,60,42,56,38,27,43,22,38,38,24,59,86,130

Sequence (261 aa):
CYVIDNSSYIHDFSQWLGHPFEYDGVDYAIRFCKDVESRAQQGYVGFGRFNYFVAGSGRYDFVQEFYNGDLQHCETSHDKRGRTAQLNIICGDCPNGRCKSGLDCVCNVTSESDCRVIVELAIACEKSGQRVFEGFTVGFHPRSWEVVYNGMTQYGYEKAYKDYSFDTDQSQVSLYMTAIASVSKLVQKPTVTVSPETGLEVTLSGSGADGSPPTTLSPTLLDINWRCETARDSPYEVQLTIPVEGYDPIQFSLTKMCEYQ

Mean predicted aligned error: 7.19 Å